Protein AF-A0AAW1K2G0-F1 (afdb_monomer)

Sequence (187 aa):
MRKKVKSYIDMCVECAYHKVKGAKKEGELHNIERVPIPFHTVNIDHLGPFPKSSKGNTHVLVYVDNFTKYTYIEAVKDTKTRNVTKTLETIFGIFGPPQRLISDRGTAFTSAQFNSFMKENSITHIKTATAMPRANGQVARHNKTITTAITSSYKREDGRDWDVKIKPIQYAINSIPNRTTGQTAHW

Foldseek 3Di:
DVVVVVVVLVPDPVSVVPDDDDDDDDDDAPADDQDQDWQQEKEWEKDAQDQQAPVQFGIKIWIATPNLRQIDIATHNDLALVRVLVVVVVVCVPVNHHQEYEYEPDPNCVDPVNVVSCVVSNHHYHYDDPPDCRRCVVVVVLSVVLNVLLVVPQPDPRSRCSNVCRVVSSVVQQQDQDPVVSHRSVD

Structure (mmCIF, N/CA/C/O backbone):
data_AF-A0AAW1K2G0-F1
#
_entry.id   AF-A0AAW1K2G0-F1
#
loop_
_atom_site.group_PDB
_atom_site.id
_atom_site.type_symbol
_atom_site.label_atom_id
_atom_site.label_alt_id
_atom_site.label_comp_id
_atom_site.label_asym_id
_atom_site.label_entity_id
_atom_site.label_seq_id
_atom_site.pdbx_PDB_ins_code
_atom_site.Cartn_x
_atom_site.Cartn_y
_atom_site.Cartn_z
_atom_site.occupancy
_atom_site.B_iso_or_equiv
_atom_site.auth_seq_id
_atom_site.auth_comp_id
_atom_site.auth_asym_id
_atom_site.auth_atom_id
_atom_site.pdbx_PDB_model_num
ATOM 1 N N . MET A 1 1 ? 22.980 -53.994 -14.167 1.00 66.31 1 MET A N 1
ATOM 2 C CA . MET A 1 1 ? 22.147 -54.097 -12.944 1.00 66.31 1 MET A CA 1
ATOM 3 C C . MET A 1 1 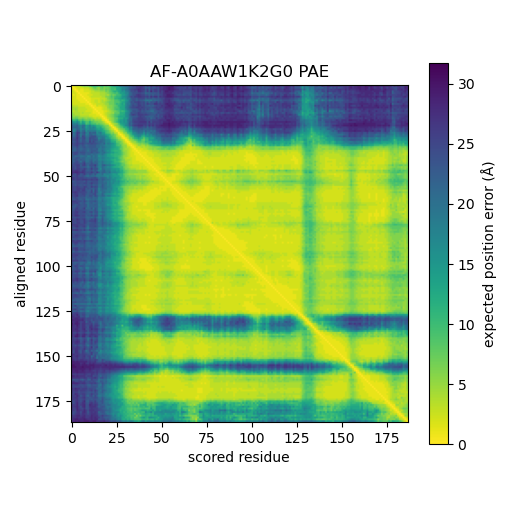? 21.612 -52.742 -12.462 1.00 66.31 1 MET A C 1
ATOM 5 O O . MET A 1 1 ? 20.407 -52.544 -12.523 1.00 66.31 1 MET A O 1
ATOM 9 N N . ARG A 1 2 ? 22.465 -51.766 -12.099 1.00 75.81 2 ARG A N 1
ATOM 10 C CA . ARG A 1 2 ? 22.043 -50.436 -11.584 1.00 75.81 2 ARG A CA 1
ATOM 11 C C . ARG A 1 2 ? 21.019 -49.677 -12.449 1.00 75.81 2 ARG A C 1
ATOM 13 O O . ARG A 1 2 ? 20.094 -49.089 -11.907 1.00 75.81 2 ARG A O 1
ATOM 20 N N . LYS A 1 3 ? 21.140 -49.723 -13.783 1.00 82.38 3 LYS A N 1
ATOM 21 C CA . LYS A 1 3 ? 20.184 -49.073 -14.707 1.00 82.38 3 LYS A CA 1
ATOM 22 C C . LYS A 1 3 ? 18.763 -49.652 -14.614 1.00 82.38 3 LYS A C 1
ATOM 24 O O . LYS A 1 3 ? 17.808 -48.888 -14.613 1.00 82.38 3 LYS A O 1
ATOM 29 N N . LYS A 1 4 ? 18.629 -50.979 -14.490 1.00 83.69 4 LYS A N 1
ATOM 30 C CA . LYS A 1 4 ? 17.324 -51.652 -14.353 1.00 83.69 4 LYS A CA 1
ATOM 31 C C . LYS A 1 4 ? 16.675 -51.332 -13.006 1.00 83.69 4 LYS A C 1
ATOM 33 O O . LYS A 1 4 ? 15.501 -50.997 -12.969 1.00 83.69 4 LYS A O 1
ATOM 38 N N . VAL A 1 5 ? 17.469 -51.342 -11.932 1.00 84.50 5 VAL A N 1
ATOM 39 C CA . VAL A 1 5 ? 17.019 -50.941 -10.588 1.00 84.50 5 VAL A CA 1
ATOM 40 C C . VAL A 1 5 ? 16.535 -49.48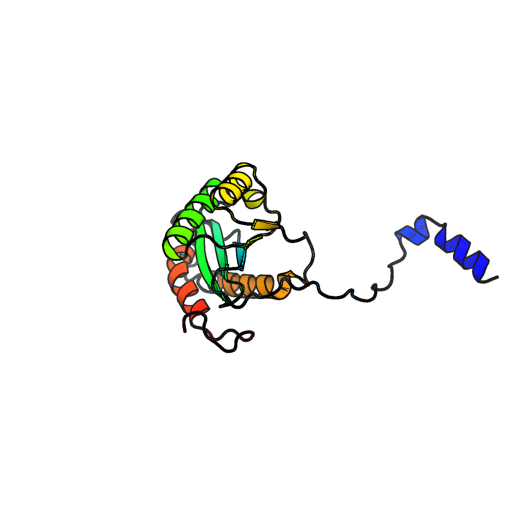9 -10.588 1.00 84.50 5 VAL A C 1
ATOM 42 O O . VAL A 1 5 ? 15.459 -49.205 -10.080 1.00 84.50 5 VAL A O 1
ATOM 45 N N . LYS A 1 6 ? 17.279 -48.575 -11.225 1.00 83.94 6 LYS A N 1
ATOM 46 C CA . LYS A 1 6 ? 16.863 -47.174 -11.361 1.00 83.94 6 LYS A CA 1
ATOM 47 C C . LYS A 1 6 ? 15.547 -47.034 -12.134 1.00 83.94 6 LYS A C 1
ATOM 49 O O . LYS A 1 6 ? 14.653 -46.355 -11.655 1.00 83.94 6 LYS A O 1
ATOM 54 N N . SER A 1 7 ? 15.416 -47.714 -13.275 1.00 85.44 7 SER A N 1
ATOM 55 C CA . SER A 1 7 ? 14.183 -47.695 -14.076 1.00 85.44 7 SER A CA 1
ATOM 56 C C . SER A 1 7 ? 12.975 -48.202 -13.289 1.00 85.44 7 SER A C 1
ATOM 58 O O . SER A 1 7 ? 11.903 -47.623 -13.384 1.00 85.44 7 SER A O 1
ATOM 60 N N . TYR A 1 8 ? 13.153 -49.256 -12.490 1.00 86.12 8 TYR A N 1
ATOM 61 C CA . TYR A 1 8 ? 12.094 -49.801 -11.644 1.00 86.12 8 TYR A CA 1
ATOM 62 C C . TYR A 1 8 ? 11.673 -48.815 -10.543 1.00 86.12 8 TYR A C 1
ATOM 64 O O . TYR A 1 8 ? 10.486 -48.587 -10.336 1.00 86.12 8 TYR A O 1
ATOM 72 N N . ILE A 1 9 ? 12.643 -48.171 -9.883 1.00 82.12 9 ILE A N 1
ATOM 73 C CA . ILE A 1 9 ? 12.381 -47.145 -8.860 1.00 82.12 9 ILE A CA 1
ATOM 74 C C . ILE A 1 9 ? 11.692 -45.914 -9.468 1.00 82.12 9 ILE A C 1
ATOM 76 O O . ILE A 1 9 ? 10.788 -45.364 -8.846 1.00 82.12 9 ILE A O 1
ATOM 80 N N . ASP A 1 10 ? 12.097 -45.484 -10.667 1.00 80.31 10 ASP A N 1
ATOM 81 C CA . ASP A 1 10 ? 11.516 -44.319 -11.348 1.00 80.31 10 ASP A CA 1
ATOM 82 C C . ASP A 1 10 ? 10.074 -44.585 -11.844 1.00 80.31 10 ASP A C 1
ATOM 84 O O . ASP A 1 10 ? 9.296 -43.642 -11.969 1.00 80.31 10 ASP A O 1
ATOM 88 N N . MET A 1 11 ? 9.699 -45.850 -12.086 1.00 84.12 11 MET A N 1
ATOM 89 C CA . MET A 1 11 ? 8.336 -46.264 -12.470 1.00 84.12 11 MET A CA 1
ATOM 90 C C . MET A 1 11 ? 7.428 -46.591 -11.273 1.00 84.12 11 MET A C 1
ATOM 92 O O . MET A 1 11 ? 6.217 -46.723 -11.439 1.00 84.12 11 MET A O 1
ATOM 96 N N . CYS A 1 12 ? 7.981 -46.728 -10.066 1.00 87.00 12 CYS A N 1
ATOM 97 C CA . CYS A 1 12 ? 7.201 -47.029 -8.872 1.00 87.00 12 CYS A CA 1
ATOM 98 C C . CYS A 1 12 ? 6.488 -45.770 -8.355 1.00 87.00 12 CYS A C 1
ATOM 100 O O . CYS A 1 12 ? 7.130 -44.816 -7.911 1.00 87.00 12 CYS A O 1
ATOM 102 N N . VAL A 1 13 ? 5.152 -45.785 -8.373 1.00 83.88 13 VAL A N 1
ATOM 103 C CA . VAL A 1 13 ? 4.305 -44.656 -7.950 1.00 83.88 13 VAL A CA 1
ATOM 104 C C . VAL A 1 13 ? 4.504 -44.325 -6.470 1.00 83.88 13 VAL A C 1
ATOM 106 O O . VAL A 1 13 ? 4.685 -43.157 -6.134 1.00 83.88 13 VAL A O 1
ATOM 109 N N . GLU A 1 14 ? 4.552 -45.332 -5.595 1.00 85.00 14 GLU A N 1
ATOM 110 C CA . GLU A 1 14 ? 4.792 -45.126 -4.159 1.00 85.00 14 GLU A CA 1
ATOM 111 C C . GLU A 1 14 ? 6.172 -44.512 -3.902 1.00 85.00 14 GLU A C 1
ATOM 113 O O . GLU A 1 14 ? 6.301 -43.540 -3.156 1.00 85.00 14 GLU A O 1
ATOM 118 N N . CYS A 1 15 ? 7.215 -45.010 -4.578 1.00 82.62 15 CYS A N 1
ATOM 119 C CA . CYS A 1 15 ? 8.549 -44.424 -4.479 1.00 82.62 15 CYS A CA 1
ATOM 120 C C . CYS A 1 15 ? 8.567 -42.990 -5.012 1.00 82.62 15 CYS A C 1
ATOM 122 O O . CYS A 1 15 ? 9.153 -42.121 -4.377 1.00 82.62 15 CYS A O 1
ATOM 124 N N . ALA A 1 16 ? 7.932 -42.711 -6.150 1.00 78.38 16 ALA A N 1
ATOM 125 C CA . ALA A 1 16 ? 7.870 -41.365 -6.712 1.00 78.38 16 ALA A CA 1
ATOM 126 C C . ALA A 1 16 ? 7.107 -40.380 -5.807 1.00 78.38 16 ALA A C 1
ATOM 128 O O . ALA A 1 16 ? 7.479 -39.206 -5.752 1.00 78.38 16 ALA A O 1
ATOM 129 N N . TYR A 1 17 ? 6.082 -40.858 -5.095 1.00 80.44 17 TYR A N 1
ATOM 130 C CA . TYR A 1 17 ? 5.262 -40.069 -4.177 1.00 80.44 17 TYR A CA 1
ATOM 131 C C . TYR A 1 17 ? 5.984 -39.764 -2.855 1.00 80.44 17 TYR A C 1
ATOM 133 O O . TYR A 1 17 ? 5.987 -38.621 -2.404 1.00 80.44 17 TYR A O 1
ATOM 141 N N . HIS A 1 18 ? 6.651 -40.757 -2.256 1.00 80.50 18 HIS A N 1
ATOM 142 C CA . HIS A 1 18 ? 7.336 -40.608 -0.964 1.00 80.50 18 HIS A CA 1
ATOM 143 C C . HIS A 1 18 ? 8.775 -40.091 -1.068 1.00 80.50 18 HIS A C 1
ATOM 145 O O . HIS A 1 18 ? 9.349 -39.630 -0.078 1.00 80.50 18 HIS A O 1
ATOM 151 N N . LYS A 1 19 ? 9.392 -40.148 -2.253 1.00 78.06 19 LYS A N 1
ATOM 152 C CA . LYS A 1 19 ? 10.754 -39.653 -2.456 1.00 78.06 19 LYS A CA 1
ATOM 153 C C . LYS A 1 19 ? 10.776 -38.135 -2.361 1.00 78.06 19 LYS A C 1
ATOM 155 O O . LYS A 1 19 ? 10.375 -37.422 -3.281 1.00 78.06 19 LYS A O 1
ATOM 160 N N . VAL A 1 20 ? 11.361 -37.641 -1.275 1.00 67.62 20 VAL A N 1
ATOM 161 C CA . VAL A 1 20 ? 11.761 -36.240 -1.157 1.00 67.62 20 VAL A CA 1
ATOM 162 C C . VAL A 1 20 ? 12.781 -35.967 -2.260 1.00 67.62 20 VAL A C 1
ATOM 164 O O . VAL A 1 20 ? 13.920 -36.437 -2.218 1.00 67.62 20 VAL A O 1
ATOM 167 N N . LYS A 1 21 ? 12.364 -35.247 -3.306 1.00 68.06 21 LYS A N 1
ATOM 168 C CA . LYS A 1 21 ? 13.295 -34.759 -4.326 1.00 68.06 21 LYS A CA 1
ATOM 169 C C . LYS A 1 21 ? 14.298 -33.865 -3.599 1.00 68.06 21 LYS A C 1
ATOM 171 O O . LYS A 1 21 ? 13.892 -32.877 -2.991 1.00 68.06 21 LYS A O 1
ATOM 176 N N . GLY A 1 22 ? 15.586 -34.219 -3.644 1.00 58.28 22 GLY A N 1
ATOM 177 C CA . GLY A 1 22 ? 16.650 -33.339 -3.162 1.00 58.28 22 GLY A CA 1
ATOM 178 C C . GLY A 1 22 ? 16.453 -31.943 -3.749 1.00 58.28 22 GLY A C 1
ATOM 179 O O . GLY A 1 22 ? 16.013 -31.829 -4.899 1.00 58.28 22 GLY A O 1
ATOM 180 N N . ALA A 1 23 ? 16.691 -30.907 -2.938 1.00 60.84 23 ALA A N 1
ATOM 181 C CA . ALA A 1 23 ? 16.442 -29.521 -3.316 1.00 60.84 23 ALA A CA 1
ATOM 182 C C . ALA A 1 23 ? 16.977 -29.272 -4.732 1.00 60.84 23 ALA A C 1
ATOM 184 O O . ALA A 1 23 ? 18.165 -29.464 -5.003 1.00 60.84 23 ALA A O 1
ATOM 185 N N . LYS A 1 24 ? 16.082 -28.920 -5.666 1.00 60.41 24 LYS A N 1
ATOM 186 C CA . LYS A 1 24 ? 16.505 -28.513 -7.009 1.00 60.41 24 LYS A CA 1
ATOM 187 C C . LYS A 1 24 ? 17.528 -27.388 -6.841 1.00 60.41 24 LYS A C 1
ATOM 189 O O . LYS A 1 24 ? 17.327 -26.533 -5.976 1.00 60.41 24 LYS A O 1
ATOM 194 N N . LYS A 1 25 ? 18.582 -27.370 -7.672 1.00 59.56 25 LYS A N 1
ATOM 195 C CA . LYS A 1 25 ? 19.434 -26.178 -7.803 1.00 59.56 25 LYS A CA 1
ATOM 196 C C . LYS A 1 25 ? 18.511 -24.974 -7.952 1.00 59.56 25 LYS A C 1
ATOM 198 O O . LYS A 1 25 ? 17.592 -24.999 -8.773 1.00 59.56 25 LYS A O 1
ATOM 203 N N . GLU A 1 26 ? 18.706 -23.992 -7.087 1.00 56.50 26 GLU A N 1
ATOM 204 C CA . GLU A 1 26 ? 17.911 -22.777 -7.097 1.00 56.50 26 GLU A CA 1
ATOM 205 C C . GLU A 1 26 ? 18.059 -22.122 -8.474 1.00 56.50 26 GLU A C 1
ATOM 207 O O . GLU A 1 26 ? 19.178 -21.910 -8.934 1.00 56.50 26 GLU A O 1
ATOM 212 N N . GLY A 1 27 ? 16.939 -21.894 -9.166 1.00 58.31 27 GLY A N 1
ATOM 213 C CA . GLY A 1 27 ? 16.945 -21.144 -10.420 1.00 58.31 27 GLY A CA 1
ATOM 214 C C . GLY A 1 27 ? 17.317 -19.680 -10.182 1.00 58.31 27 GLY A C 1
ATOM 215 O O . GLY A 1 27 ? 17.246 -19.194 -9.049 1.00 58.31 27 GLY A O 1
ATOM 216 N N . GLU A 1 28 ? 17.693 -18.98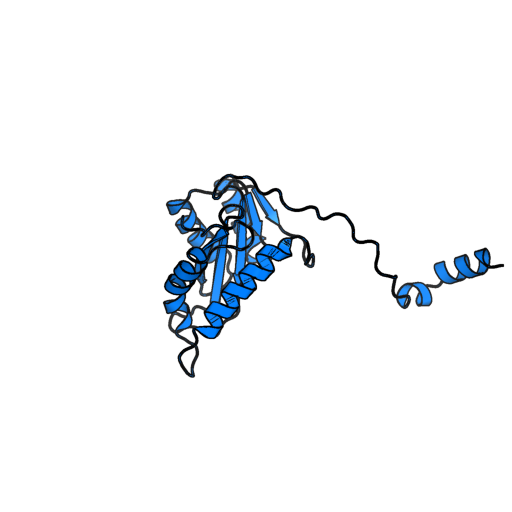0 -11.249 1.00 55.69 28 GLU A N 1
ATOM 217 C CA . GLU A 1 28 ? 18.019 -17.556 -11.189 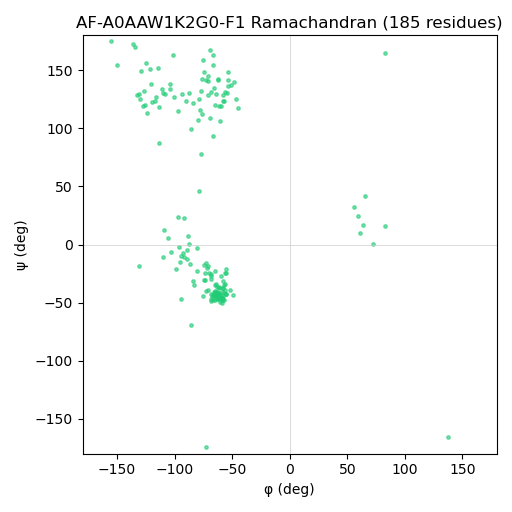1.00 55.69 28 GLU A CA 1
ATOM 218 C C . GLU A 1 28 ? 16.809 -16.723 -10.743 1.00 55.69 28 GLU A C 1
ATOM 220 O O . GLU A 1 28 ? 15.653 -17.008 -11.072 1.00 55.69 28 GLU A O 1
ATOM 225 N N . LEU A 1 29 ? 17.073 -15.685 -9.949 1.00 53.56 29 LEU A N 1
ATOM 226 C CA . LEU A 1 29 ? 16.043 -14.761 -9.492 1.00 53.56 29 LEU A CA 1
ATOM 227 C C . LEU A 1 29 ? 15.662 -13.816 -10.631 1.00 53.56 29 LEU A C 1
ATOM 229 O O . LEU A 1 29 ? 16.433 -12.928 -10.987 1.00 53.56 29 LEU A O 1
ATOM 233 N N . HIS A 1 30 ? 14.440 -13.938 -11.144 1.00 56.25 30 HIS A N 1
ATOM 234 C CA . HIS A 1 30 ? 13.841 -12.901 -11.984 1.00 56.25 30 HIS A CA 1
ATOM 235 C C . HIS A 1 30 ? 13.357 -11.748 -11.100 1.00 56.25 30 HIS A C 1
ATOM 237 O O . HIS A 1 30 ? 12.174 -11.635 -10.774 1.00 56.25 30 HIS A O 1
ATOM 243 N N . ASN A 1 31 ? 14.296 -10.913 -10.657 1.00 58.75 31 ASN A N 1
ATOM 244 C CA . ASN A 1 31 ? 13.966 -9.701 -9.921 1.00 58.75 31 ASN A CA 1
ATOM 245 C C . ASN A 1 31 ? 13.210 -8.740 -10.844 1.00 58.75 31 ASN A C 1
ATOM 247 O O . ASN A 1 31 ? 13.607 -8.518 -11.986 1.00 58.75 31 ASN A O 1
ATOM 251 N N . ILE A 1 32 ? 12.125 -8.149 -10.342 1.00 66.94 32 ILE A N 1
ATOM 252 C CA . ILE A 1 32 ? 11.454 -7.062 -11.053 1.00 66.94 32 ILE A CA 1
ATOM 253 C C . ILE A 1 32 ? 12.433 -5.891 -11.108 1.00 66.94 32 ILE A C 1
ATOM 255 O O . ILE A 1 32 ? 12.866 -5.395 -10.065 1.00 66.94 32 ILE A O 1
ATOM 259 N N . GLU A 1 33 ? 12.784 -5.475 -12.322 1.00 67.50 33 GLU A N 1
ATOM 260 C CA . GLU A 1 33 ? 13.728 -4.388 -12.554 1.00 67.50 33 GLU A CA 1
ATOM 261 C C . GLU A 1 33 ? 13.299 -3.117 -11.808 1.00 67.50 33 GLU A C 1
ATOM 263 O O . GLU A 1 33 ? 12.139 -2.685 -11.858 1.00 67.50 33 GLU A O 1
ATOM 268 N N . ARG A 1 34 ? 14.245 -2.531 -11.069 1.00 74.19 34 ARG A N 1
ATOM 269 C CA . ARG A 1 34 ? 14.035 -1.268 -10.369 1.00 74.19 34 ARG A CA 1
ATOM 270 C C . ARG A 1 34 ? 14.321 -0.134 -11.346 1.00 74.19 34 ARG A C 1
ATOM 272 O O . ARG A 1 34 ? 15.470 0.239 -11.542 1.00 74.19 34 ARG A O 1
ATOM 279 N N . VAL A 1 35 ? 13.260 0.420 -11.917 1.00 85.31 35 VAL A N 1
ATOM 280 C CA . VAL A 1 35 ? 13.340 1.635 -12.731 1.00 85.31 35 VAL A CA 1
ATOM 281 C C . VAL A 1 35 ? 13.639 2.823 -11.805 1.00 85.31 35 VAL A C 1
ATOM 283 O O . VAL A 1 35 ? 12.926 2.973 -10.810 1.00 85.31 35 VAL A O 1
ATOM 286 N N . PRO A 1 36 ? 14.661 3.657 -12.079 1.00 88.69 36 PRO A N 1
ATOM 287 C CA . PRO A 1 36 ? 15.065 4.770 -11.218 1.00 88.69 36 PRO A CA 1
ATOM 288 C C . PRO A 1 36 ? 14.158 6.002 -11.370 1.00 88.69 36 PRO A C 1
ATOM 290 O O . PRO A 1 36 ? 14.623 7.126 -11.521 1.00 88.69 36 PRO A O 1
ATOM 293 N N . ILE A 1 37 ? 12.845 5.777 -11.375 1.00 89.81 37 ILE A N 1
ATOM 294 C CA . ILE A 1 37 ? 11.815 6.803 -11.514 1.00 89.81 37 ILE A CA 1
ATOM 295 C C . ILE A 1 37 ? 10.845 6.617 -10.340 1.00 89.81 37 ILE A C 1
ATOM 297 O O . ILE A 1 37 ? 10.246 5.539 -10.226 1.00 89.81 37 ILE A O 1
ATOM 301 N N . PRO A 1 38 ? 10.689 7.620 -9.456 1.00 91.75 38 PRO A N 1
ATOM 302 C CA . PRO A 1 38 ? 9.729 7.560 -8.359 1.00 91.75 38 PRO A CA 1
ATOM 303 C C . PRO A 1 38 ? 8.322 7.242 -8.862 1.00 91.75 38 PRO A C 1
ATOM 305 O O . PRO A 1 38 ? 7.876 7.791 -9.865 1.00 91.75 38 PRO A O 1
ATOM 308 N N . PHE A 1 39 ? 7.629 6.344 -8.167 1.00 92.81 39 PHE A N 1
ATOM 309 C CA . PHE A 1 39 ? 6.254 5.928 -8.460 1.00 92.81 39 PHE A CA 1
ATOM 310 C C . PHE A 1 39 ? 6.039 5.283 -9.838 1.00 92.81 39 PHE A C 1
ATOM 312 O O . PHE A 1 39 ? 4.904 4.994 -10.202 1.00 92.81 39 PHE A O 1
ATOM 319 N N . HIS A 1 40 ? 7.097 4.954 -10.588 1.00 93.94 40 HIS A N 1
ATOM 320 C CA . HIS A 1 40 ? 6.953 4.202 -11.837 1.00 93.94 40 HIS A CA 1
ATOM 321 C C . HIS A 1 40 ? 6.408 2.791 -11.584 1.00 93.94 40 HIS A C 1
ATOM 323 O O . HIS A 1 40 ? 5.492 2.327 -12.266 1.00 93.94 40 HIS A O 1
ATOM 329 N N . THR A 1 41 ? 6.988 2.094 -10.604 1.00 92.06 41 THR A N 1
ATOM 330 C CA . THR A 1 41 ? 6.589 0.740 -10.217 1.00 92.06 41 THR A CA 1
ATOM 331 C C . THR A 1 41 ? 6.279 0.721 -8.733 1.00 92.06 41 THR A C 1
ATOM 333 O O . THR A 1 41 ? 7.168 0.945 -7.915 1.00 92.06 41 THR A O 1
ATOM 336 N N . VAL A 1 42 ? 5.049 0.374 -8.380 1.00 92.81 42 VAL A N 1
ATOM 337 C CA . VAL A 1 42 ? 4.582 0.364 -6.990 1.00 92.81 42 VAL A CA 1
ATOM 338 C C . VAL A 1 42 ? 4.096 -1.017 -6.586 1.00 92.81 42 VAL A C 1
ATOM 340 O O . VAL A 1 42 ? 3.624 -1.789 -7.418 1.00 92.81 42 VAL A O 1
ATOM 343 N N . ASN A 1 43 ? 4.216 -1.337 -5.304 1.00 91.62 43 ASN A N 1
ATOM 344 C CA . ASN A 1 43 ? 3.689 -2.560 -4.713 1.00 91.62 43 ASN A CA 1
ATOM 345 C C . ASN A 1 43 ? 2.526 -2.207 -3.794 1.00 91.62 43 ASN A C 1
ATOM 347 O O . ASN A 1 43 ? 2.651 -1.293 -2.980 1.00 91.62 43 ASN A O 1
ATOM 351 N N . ILE A 1 44 ? 1.427 -2.946 -3.904 1.00 93.12 44 ILE A N 1
ATOM 352 C CA . ILE A 1 44 ? 0.266 -2.812 -3.032 1.00 93.12 44 ILE A CA 1
ATOM 353 C C . ILE A 1 44 ? -0.011 -4.121 -2.301 1.00 93.12 44 ILE A C 1
ATOM 355 O O . ILE A 1 44 ? 0.068 -5.198 -2.894 1.00 93.12 44 ILE A O 1
ATOM 359 N N . ASP A 1 45 ? -0.337 -4.021 -1.016 1.00 91.50 45 ASP A N 1
ATOM 360 C CA . ASP A 1 45 ? -0.682 -5.178 -0.194 1.00 91.50 45 ASP A CA 1
ATOM 361 C C . ASP A 1 45 ? -1.673 -4.808 0.917 1.00 91.50 45 ASP A C 1
ATOM 363 O O . ASP A 1 45 ? -1.729 -3.657 1.360 1.00 91.50 45 ASP A O 1
ATOM 367 N N . HIS A 1 46 ? -2.443 -5.794 1.377 1.00 92.31 46 HIS A N 1
ATOM 368 C CA . HIS A 1 46 ? -3.259 -5.673 2.581 1.00 92.31 46 HIS A CA 1
ATOM 369 C C . HIS A 1 46 ? -2.553 -6.346 3.754 1.00 92.31 46 HIS A C 1
ATOM 371 O O . HIS A 1 46 ? -2.230 -7.528 3.701 1.00 92.31 46 HIS A O 1
ATOM 377 N N . LEU A 1 47 ? -2.390 -5.616 4.853 1.00 91.12 47 LEU A N 1
ATOM 378 C CA . LEU A 1 47 ? -1.892 -6.163 6.111 1.00 91.12 47 LEU A CA 1
ATOM 379 C C . LEU A 1 47 ? -3.040 -6.332 7.102 1.00 91.12 47 LEU A C 1
ATOM 381 O O . LEU A 1 47 ? -3.903 -5.457 7.221 1.00 91.12 47 LEU A O 1
ATOM 385 N N . GLY A 1 48 ? -3.035 -7.454 7.818 1.00 88.56 48 GLY A N 1
ATOM 386 C CA . GLY A 1 48 ? -4.036 -7.791 8.823 1.00 88.56 48 GLY A CA 1
ATOM 387 C C . GLY A 1 48 ? -4.476 -9.260 8.755 1.00 88.56 48 GLY A C 1
ATOM 388 O O . GLY A 1 48 ? -3.811 -10.071 8.106 1.00 88.56 48 GLY A O 1
ATOM 389 N N . PRO A 1 49 ? -5.592 -9.604 9.419 1.00 90.62 49 PRO A N 1
ATOM 390 C CA . PRO A 1 49 ? -6.447 -8.700 10.192 1.00 90.62 49 PRO A CA 1
ATOM 391 C C . PRO A 1 49 ? -5.789 -8.228 11.499 1.00 90.62 49 PRO A C 1
ATOM 393 O O . PRO A 1 49 ? -5.079 -8.975 12.166 1.00 90.62 49 PRO A O 1
ATOM 396 N N . PHE A 1 50 ? -6.059 -6.983 11.875 1.00 89.81 50 PHE A N 1
ATOM 397 C CA . PHE A 1 50 ? -5.746 -6.389 13.175 1.00 89.81 50 PHE A CA 1
ATOM 398 C C . PHE A 1 50 ? -7.005 -6.351 14.061 1.00 89.81 50 PHE A C 1
ATOM 400 O O . PHE A 1 50 ? -8.123 -6.439 13.534 1.00 89.81 50 PHE A O 1
ATOM 407 N N . PRO A 1 51 ? -6.870 -6.176 15.393 1.00 90.00 51 PRO A N 1
ATOM 408 C CA . PRO A 1 51 ? -8.012 -5.912 16.262 1.00 90.00 51 PRO A CA 1
ATOM 409 C C . PRO A 1 51 ? -8.847 -4.751 15.723 1.00 90.00 51 PRO A C 1
ATOM 411 O O . PRO A 1 51 ? -8.306 -3.745 15.262 1.00 90.00 51 PRO A O 1
ATOM 414 N N . LYS A 1 52 ? -10.174 -4.885 15.758 1.00 91.69 52 LYS A N 1
ATOM 415 C CA . LYS A 1 52 ? -11.063 -3.854 15.221 1.00 91.69 52 LYS A CA 1
ATOM 416 C C . LYS A 1 52 ? -10.857 -2.542 15.981 1.00 91.69 52 LYS A C 1
ATOM 418 O O . LYS A 1 52 ? -11.086 -2.486 17.189 1.00 91.69 52 LYS A O 1
ATOM 423 N N . SER A 1 53 ? -10.451 -1.496 15.265 1.00 90.62 53 SER A N 1
ATOM 424 C CA . SER A 1 53 ? -10.231 -0.178 15.856 1.00 90.62 53 SER A CA 1
ATOM 425 C C . SER A 1 53 ? -11.544 0.483 16.282 1.00 90.62 53 SER A C 1
ATOM 427 O O . SER A 1 53 ? -12.630 0.094 15.838 1.00 90.62 53 SER A O 1
ATOM 429 N N . SER A 1 54 ? -11.459 1.557 17.067 1.00 88.12 54 SER A N 1
ATOM 430 C CA . SER A 1 54 ? -12.622 2.375 17.443 1.00 88.12 54 SER A CA 1
ATOM 431 C C . SER A 1 54 ? -13.352 2.980 16.235 1.00 88.12 54 SER A C 1
ATOM 433 O O . SER A 1 54 ? -14.559 3.199 16.294 1.00 88.12 54 SER A O 1
ATOM 435 N N . LYS A 1 55 ? -12.658 3.204 15.107 1.00 89.19 55 LYS A N 1
ATOM 436 C CA . LYS A 1 55 ? -13.271 3.661 13.840 1.00 89.19 55 LYS A CA 1
ATOM 437 C C . LYS A 1 55 ? -13.776 2.507 12.962 1.00 89.19 55 LYS A C 1
ATOM 439 O O . LYS A 1 55 ? -14.308 2.732 11.872 1.00 89.19 55 LYS A O 1
ATOM 444 N N . GLY A 1 56 ? -13.623 1.269 13.432 1.00 91.31 56 GLY A N 1
ATOM 445 C CA . GLY A 1 56 ? -14.034 0.049 12.749 1.00 91.31 56 GLY A CA 1
ATOM 446 C C . GLY A 1 56 ? -13.044 -0.462 11.704 1.00 91.31 56 GLY A C 1
ATOM 447 O O . GLY A 1 56 ? -13.440 -1.287 10.882 1.00 91.31 56 GLY A O 1
ATOM 448 N N . ASN A 1 57 ? -11.795 0.012 11.713 1.00 93.50 57 ASN A N 1
ATOM 449 C CA . ASN A 1 57 ? -10.754 -0.467 10.807 1.00 93.50 57 ASN A CA 1
ATOM 450 C C . ASN A 1 57 ? -10.231 -1.827 11.265 1.00 93.50 57 ASN A C 1
ATOM 452 O O . ASN A 1 57 ? -10.111 -2.080 12.463 1.00 93.50 57 ASN A O 1
ATOM 456 N N . THR A 1 58 ? -9.934 -2.705 10.313 1.00 93.44 58 THR A N 1
ATOM 457 C CA . THR A 1 58 ? -9.455 -4.072 10.590 1.00 93.44 58 THR A CA 1
ATOM 458 C C . THR A 1 58 ? -8.214 -4.428 9.785 1.00 93.44 58 THR A C 1
ATOM 460 O O . THR A 1 58 ? -7.508 -5.362 10.142 1.00 93.44 58 THR A O 1
ATOM 463 N N . HIS A 1 59 ? -7.930 -3.696 8.711 1.00 94.06 59 HIS A N 1
ATOM 464 C CA . HIS A 1 59 ? -6.791 -3.939 7.839 1.00 94.06 59 HIS A CA 1
ATOM 465 C C . HIS A 1 59 ? -6.088 -2.624 7.529 1.00 94.06 59 HIS A C 1
ATOM 467 O O . HIS A 1 59 ? -6.598 -1.534 7.800 1.00 94.06 59 HIS A O 1
ATOM 473 N N . VAL A 1 60 ? -4.917 -2.737 6.925 1.00 94.31 60 VAL A N 1
ATOM 474 C CA . VAL A 1 60 ? -4.164 -1.608 6.397 1.00 94.31 60 VAL A CA 1
ATOM 475 C C . VAL A 1 60 ? -3.834 -1.880 4.943 1.00 94.31 60 VAL A C 1
ATOM 477 O O . VAL A 1 60 ? -3.349 -2.960 4.619 1.00 94.31 60 VAL A O 1
ATOM 480 N N . LEU A 1 61 ? -4.084 -0.902 4.078 1.00 94.88 61 LEU A N 1
ATOM 481 C CA . LEU A 1 61 ? -3.596 -0.907 2.709 1.00 94.88 61 LEU A CA 1
ATOM 482 C C . LEU A 1 61 ? -2.231 -0.221 2.684 1.00 94.88 61 LEU A C 1
ATOM 484 O O . LEU A 1 61 ? -2.094 0.926 3.118 1.00 94.88 61 LEU A O 1
ATOM 488 N N . VAL A 1 62 ? -1.226 -0.933 2.189 1.00 93.81 62 VAL A N 1
ATOM 489 C CA . VAL A 1 62 ? 0.136 -0.424 2.045 1.00 93.81 62 VAL A CA 1
ATOM 490 C C . VAL A 1 62 ? 0.433 -0.240 0.568 1.00 93.81 62 VAL A C 1
ATOM 492 O O . VAL A 1 62 ? 0.224 -1.157 -0.218 1.00 93.81 62 VAL A O 1
ATOM 495 N N . TYR A 1 63 ? 0.945 0.932 0.209 1.00 94.06 63 TYR A N 1
ATOM 496 C CA . TYR A 1 63 ? 1.367 1.291 -1.139 1.00 94.06 63 TYR A CA 1
ATOM 497 C C . TYR A 1 63 ? 2.827 1.745 -1.094 1.00 94.06 63 TYR A C 1
ATOM 499 O O . TYR A 1 63 ? 3.149 2.752 -0.467 1.00 94.06 63 TYR A O 1
ATOM 507 N N . VAL A 1 64 ? 3.722 0.976 -1.709 1.00 92.06 64 VAL A N 1
ATOM 508 C CA . VAL A 1 64 ? 5.176 1.166 -1.611 1.00 92.06 64 VAL A CA 1
ATOM 509 C C . VAL A 1 64 ? 5.765 1.421 -2.984 1.00 92.06 64 VAL A C 1
ATOM 511 O O . VAL A 1 64 ? 5.679 0.564 -3.866 1.00 92.06 64 VAL A O 1
ATOM 514 N N . ASP A 1 65 ? 6.443 2.549 -3.152 1.00 91.50 65 ASP A N 1
ATOM 515 C CA . ASP A 1 65 ? 7.252 2.787 -4.338 1.00 91.50 65 ASP A CA 1
ATOM 516 C C . ASP A 1 65 ? 8.471 1.855 -4.369 1.00 91.50 65 ASP A C 1
ATOM 518 O O . ASP A 1 65 ? 9.213 1.716 -3.394 1.00 91.50 65 ASP A O 1
ATOM 522 N N . ASN A 1 66 ? 8.706 1.188 -5.498 1.00 87.94 66 ASN A N 1
ATOM 523 C CA . ASN A 1 66 ? 9.790 0.220 -5.598 1.00 87.94 66 ASN A CA 1
ATOM 524 C C . ASN A 1 66 ? 11.175 0.885 -5.668 1.00 87.94 66 ASN A C 1
ATOM 526 O O . ASN A 1 66 ? 12.163 0.235 -5.300 1.00 87.94 66 ASN A O 1
ATOM 530 N N . PHE A 1 67 ? 11.256 2.140 -6.121 1.00 87.19 67 PHE A N 1
ATOM 531 C CA . PHE A 1 67 ? 12.512 2.874 -6.255 1.00 87.19 67 PHE A CA 1
ATOM 532 C C . PHE A 1 67 ? 12.922 3.566 -4.950 1.00 87.19 67 PHE A C 1
ATOM 534 O O . PHE A 1 67 ? 13.862 3.112 -4.295 1.00 87.19 67 PHE A O 1
ATOM 541 N N . THR A 1 68 ? 12.181 4.598 -4.546 1.00 88.75 68 THR A N 1
ATOM 542 C CA . THR A 1 68 ? 12.446 5.437 -3.361 1.00 88.75 68 THR A CA 1
ATOM 543 C C . THR A 1 68 ? 12.174 4.714 -2.046 1.00 88.75 68 THR A C 1
ATOM 545 O O . THR A 1 68 ? 12.673 5.113 -0.998 1.00 88.75 68 THR A O 1
ATOM 548 N N . LYS A 1 69 ? 11.377 3.637 -2.091 1.00 87.81 69 LYS A N 1
ATOM 549 C CA . LYS A 1 69 ? 10.821 2.954 -0.912 1.00 87.81 69 LYS A CA 1
ATOM 550 C C . LYS A 1 69 ? 9.863 3.820 -0.096 1.00 87.81 69 LYS A C 1
ATOM 552 O O . LYS A 1 69 ? 9.519 3.445 1.028 1.00 87.81 69 LYS A O 1
ATOM 557 N N . TYR A 1 70 ? 9.371 4.916 -0.678 1.00 92.38 70 TYR A N 1
ATOM 558 C CA . TYR A 1 70 ? 8.301 5.698 -0.083 1.00 92.38 70 TYR A CA 1
ATOM 559 C C . TYR A 1 70 ? 7.076 4.820 0.144 1.00 92.38 70 TYR A C 1
ATOM 561 O O . TYR A 1 70 ? 6.615 4.112 -0.751 1.00 92.38 70 TYR A O 1
ATOM 569 N N . THR A 1 71 ? 6.571 4.855 1.370 1.00 92.94 71 THR A N 1
ATOM 570 C CA . THR A 1 71 ? 5.475 4.016 1.834 1.00 92.94 71 THR A CA 1
ATOM 571 C C . THR A 1 71 ? 4.299 4.896 2.207 1.00 92.94 71 THR A C 1
ATOM 573 O O . THR A 1 71 ? 4.405 5.765 3.070 1.00 92.94 71 THR A O 1
ATOM 576 N N . TYR A 1 72 ? 3.159 4.643 1.582 1.00 95.12 72 TYR A N 1
ATOM 577 C CA . TYR A 1 72 ? 1.875 5.194 1.973 1.00 95.12 72 TYR A CA 1
ATOM 578 C C . TYR A 1 72 ? 1.065 4.117 2.692 1.00 95.12 72 TYR A C 1
ATOM 580 O O . TYR A 1 72 ? 1.004 2.969 2.246 1.00 95.12 72 TYR A O 1
ATOM 588 N N . ILE A 1 73 ? 0.470 4.481 3.826 1.00 94.81 73 ILE A N 1
ATOM 589 C CA . ILE A 1 73 ? -0.229 3.563 4.720 1.00 94.81 73 ILE A CA 1
ATOM 590 C C . ILE A 1 73 ? -1.606 4.150 5.037 1.00 94.81 73 ILE A C 1
ATOM 592 O O . ILE A 1 73 ? -1.718 5.279 5.530 1.00 94.81 73 ILE A O 1
ATOM 596 N N . GLU A 1 74 ? -2.654 3.369 4.779 1.00 94.94 74 GLU A N 1
ATOM 597 C CA . GLU A 1 74 ? -4.038 3.759 5.051 1.00 94.94 74 GLU A CA 1
ATOM 598 C C . GLU A 1 74 ? -4.783 2.662 5.811 1.00 94.94 74 GLU A C 1
ATOM 600 O O . GLU A 1 74 ? -4.770 1.498 5.412 1.00 94.94 74 GLU A O 1
ATOM 605 N N . ALA A 1 75 ? -5.449 3.024 6.909 1.00 94.88 75 ALA A N 1
ATOM 606 C CA . ALA A 1 75 ? -6.303 2.093 7.640 1.00 94.88 75 ALA A CA 1
ATOM 607 C C . ALA A 1 75 ? -7.632 1.907 6.901 1.00 94.88 75 ALA A C 1
ATOM 609 O O . ALA A 1 75 ? -8.288 2.879 6.533 1.00 94.88 75 ALA A O 1
ATOM 610 N N . VAL A 1 76 ? -8.054 0.656 6.726 1.00 94.44 76 VAL A N 1
ATOM 611 C CA . VAL A 1 76 ? -9.278 0.308 5.999 1.00 94.44 76 VAL A CA 1
ATOM 612 C C . VAL A 1 76 ? -10.163 -0.644 6.808 1.00 94.44 76 VAL A C 1
ATOM 614 O O . VAL A 1 76 ? -9.706 -1.463 7.614 1.00 94.44 76 VAL A O 1
ATOM 617 N N . LYS A 1 77 ? -11.478 -0.525 6.600 1.00 92.56 77 LYS A N 1
ATOM 618 C CA . LYS A 1 77 ? -12.499 -1.327 7.298 1.00 92.56 77 LYS A CA 1
ATOM 619 C C . LYS A 1 77 ? -12.562 -2.768 6.814 1.00 92.56 77 LYS A C 1
ATOM 621 O O . LYS A 1 77 ? -12.905 -3.652 7.595 1.00 92.56 77 LYS A O 1
ATOM 626 N N . ASP A 1 78 ? -12.248 -2.987 5.546 1.00 91.75 78 ASP A N 1
ATOM 627 C CA . ASP A 1 78 ? -12.232 -4.286 4.889 1.00 91.75 78 ASP A CA 1
ATOM 628 C C . ASP A 1 78 ? -11.267 -4.257 3.692 1.00 91.75 78 ASP A C 1
ATOM 630 O O . ASP A 1 78 ? -10.714 -3.212 3.348 1.00 91.75 78 ASP A O 1
ATOM 634 N N . THR A 1 79 ? -11.079 -5.412 3.061 1.00 93.62 79 THR A N 1
ATOM 635 C CA . THR A 1 79 ? -10.242 -5.597 1.869 1.00 93.62 79 THR A CA 1
ATOM 636 C C . THR A 1 79 ? -11.066 -5.571 0.576 1.00 93.62 79 THR A C 1
ATOM 638 O O . THR A 1 79 ? -10.680 -6.158 -0.432 1.00 93.62 79 THR A O 1
ATOM 641 N N . LYS A 1 80 ? -12.251 -4.943 0.562 1.00 94.50 80 LYS A N 1
ATOM 642 C CA . LYS A 1 80 ? -13.098 -4.922 -0.641 1.00 94.50 80 LYS A CA 1
ATOM 643 C C . LYS A 1 80 ? -12.503 -4.007 -1.702 1.00 94.50 80 LYS A C 1
ATOM 645 O O . LYS A 1 80 ? -12.072 -2.894 -1.405 1.00 94.50 80 LYS A O 1
ATOM 650 N N . THR A 1 81 ? -12.612 -4.422 -2.966 1.00 95.25 81 THR A N 1
ATOM 651 C CA . THR A 1 81 ? -12.109 -3.660 -4.118 1.00 95.25 81 THR A CA 1
ATOM 652 C C . THR A 1 81 ? -12.550 -2.198 -4.113 1.00 95.25 81 THR A C 1
ATOM 654 O O . THR A 1 81 ? -11.718 -1.331 -4.337 1.00 95.25 81 THR A O 1
ATOM 657 N N . ARG A 1 82 ? -13.819 -1.901 -3.800 1.00 95.06 82 ARG A N 1
ATOM 658 C CA . ARG A 1 82 ? -14.335 -0.521 -3.765 1.00 95.06 82 ARG A CA 1
ATOM 659 C C . ARG A 1 82 ? -13.546 0.398 -2.825 1.00 95.06 82 ARG A C 1
ATOM 661 O O . ARG A 1 82 ? -13.353 1.569 -3.135 1.00 95.06 82 ARG A O 1
ATOM 668 N N . ASN A 1 83 ? -13.130 -0.111 -1.667 1.00 93.12 83 ASN A N 1
ATOM 669 C CA . ASN A 1 83 ? -12.351 0.679 -0.717 1.00 93.12 83 ASN A CA 1
ATOM 670 C C . ASN A 1 83 ? -10.923 0.873 -1.230 1.00 93.12 83 ASN A C 1
ATOM 672 O O . ASN A 1 83 ? -10.407 1.983 -1.164 1.00 93.12 83 ASN A O 1
ATOM 676 N N . VAL A 1 84 ? -10.335 -0.167 -1.829 1.00 94.94 84 VAL A N 1
ATOM 677 C CA . VAL A 1 84 ? -9.011 -0.091 -2.464 1.00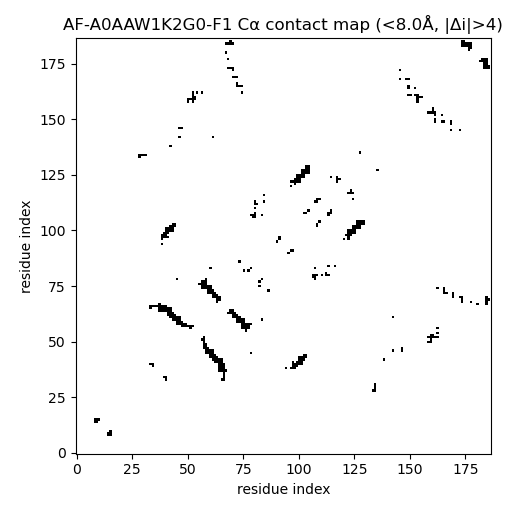 94.94 84 VAL A CA 1
ATOM 678 C C . VAL A 1 84 ? -8.984 0.951 -3.579 1.00 94.94 84 VAL A C 1
ATOM 680 O O . VAL A 1 84 ? -8.101 1.801 -3.577 1.00 94.94 84 VAL A O 1
ATOM 683 N N . THR A 1 85 ? -9.939 0.922 -4.515 1.00 95.94 85 THR A N 1
ATOM 684 C CA . THR A 1 85 ? -9.967 1.870 -5.642 1.00 95.94 85 THR A CA 1
ATOM 685 C C . THR A 1 85 ? -10.139 3.304 -5.154 1.00 95.94 85 THR A C 1
ATOM 687 O O . THR A 1 85 ? -9.404 4.175 -5.596 1.00 95.94 85 THR A O 1
ATOM 690 N N . LYS A 1 86 ? -11.005 3.542 -4.159 1.00 95.25 86 LYS A N 1
ATOM 691 C CA . LYS A 1 86 ? -11.175 4.870 -3.547 1.00 95.25 86 LYS A CA 1
ATOM 692 C C . LYS A 1 86 ? -9.891 5.385 -2.883 1.00 95.25 86 LYS A C 1
ATOM 694 O O . LYS A 1 86 ? -9.547 6.563 -2.993 1.00 95.25 86 LYS A O 1
ATOM 699 N N . THR A 1 87 ? -9.174 4.516 -2.171 1.00 94.5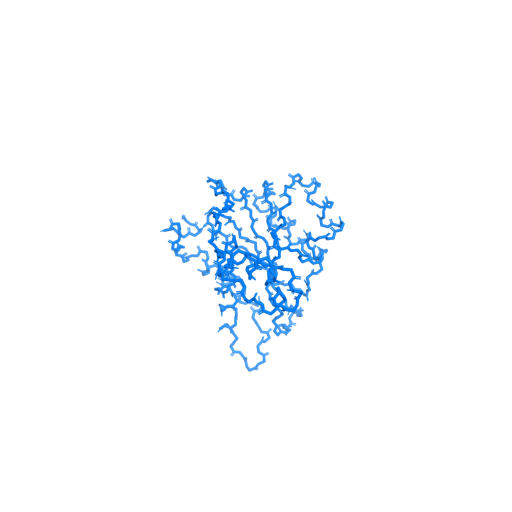0 87 THR A N 1
ATOM 700 C CA . THR A 1 87 ? -7.878 4.884 -1.587 1.00 94.50 87 THR A CA 1
ATOM 701 C C . THR A 1 87 ? -6.849 5.169 -2.681 1.00 94.50 87 THR A C 1
ATOM 703 O O . THR A 1 87 ? -6.116 6.149 -2.578 1.00 94.50 87 THR A O 1
ATOM 706 N N . LEU A 1 88 ? -6.824 4.373 -3.753 1.00 96.12 88 LEU A N 1
ATOM 707 C CA . LEU A 1 88 ? -5.936 4.597 -4.894 1.00 96.12 88 LEU A CA 1
ATOM 708 C C . LEU A 1 88 ? -6.230 5.906 -5.626 1.00 96.12 88 LEU A C 1
ATOM 710 O O . LEU A 1 88 ? -5.287 6.619 -5.928 1.00 96.12 88 LEU A O 1
ATOM 714 N N . GLU A 1 89 ? -7.493 6.280 -5.836 1.00 96.25 89 GLU A N 1
ATOM 715 C CA . GLU A 1 89 ? -7.866 7.592 -6.394 1.00 96.25 89 GLU A CA 1
ATOM 716 C C . GLU A 1 89 ? -7.276 8.741 -5.569 1.00 96.25 89 GLU A C 1
ATOM 718 O O . GLU A 1 89 ? -6.723 9.692 -6.118 1.00 96.25 89 GLU A O 1
ATOM 723 N N . THR A 1 90 ? -7.327 8.624 -4.239 1.00 95.00 90 THR A N 1
ATOM 724 C CA . THR A 1 90 ? -6.743 9.626 -3.336 1.00 95.00 90 THR A CA 1
ATOM 725 C C . THR A 1 90 ? -5.222 9.696 -3.496 1.00 95.00 90 THR A C 1
ATOM 727 O O . THR A 1 90 ? -4.655 10.783 -3.557 1.00 95.00 90 THR A O 1
ATOM 730 N N . ILE A 1 91 ? -4.552 8.544 -3.591 1.00 95.12 91 ILE A N 1
ATOM 731 C CA . ILE A 1 91 ? -3.097 8.461 -3.788 1.00 95.12 91 ILE A CA 1
ATOM 732 C C . ILE A 1 91 ? -2.703 9.018 -5.164 1.00 95.12 91 ILE A C 1
ATOM 734 O O . ILE A 1 91 ? -1.750 9.789 -5.262 1.00 95.12 91 ILE A O 1
ATOM 738 N N . PHE A 1 92 ? -3.447 8.677 -6.216 1.00 95.50 92 PHE A N 1
ATOM 739 C CA . PHE A 1 92 ? -3.190 9.138 -7.581 1.00 95.50 92 PHE A CA 1
ATOM 740 C C . PHE A 1 92 ? -3.443 10.638 -7.730 1.00 95.50 92 PHE A C 1
ATOM 742 O O . PHE A 1 92 ? -2.741 11.288 -8.494 1.00 95.50 92 PHE A O 1
ATOM 749 N N . GLY A 1 93 ? -4.360 11.219 -6.952 1.00 95.25 93 GLY A N 1
ATOM 750 C CA . GLY A 1 93 ? -4.517 12.673 -6.875 1.00 95.25 93 GLY A CA 1
ATOM 751 C C . GLY A 1 93 ? -3.301 13.402 -6.285 1.00 95.25 93 GLY A C 1
ATOM 752 O O . GLY A 1 93 ? -3.124 14.586 -6.552 1.00 95.25 93 GLY A O 1
ATOM 753 N N . ILE A 1 94 ? -2.459 12.714 -5.503 1.00 92.75 94 ILE A N 1
ATOM 754 C CA . ILE A 1 94 ? -1.262 13.295 -4.874 1.00 92.75 94 ILE A CA 1
ATOM 755 C C . ILE A 1 94 ? -0.010 13.056 -5.727 1.00 92.75 94 ILE A C 1
ATOM 757 O O . ILE A 1 94 ? 0.776 13.977 -5.928 1.00 92.75 94 ILE A O 1
ATOM 761 N N . PHE A 1 95 ? 0.192 11.825 -6.209 1.00 92.69 95 PHE A N 1
ATOM 762 C CA . PHE A 1 95 ? 1.435 11.410 -6.881 1.00 92.69 95 PHE A CA 1
ATOM 763 C C . PHE A 1 95 ? 1.284 11.154 -8.385 1.00 92.69 95 PHE A C 1
ATOM 765 O O . PHE A 1 95 ? 2.284 10.975 -9.076 1.00 92.69 95 PHE A O 1
ATOM 772 N N . GLY A 1 96 ? 0.053 11.111 -8.892 1.00 94.62 96 GLY A N 1
ATOM 773 C CA . GLY A 1 96 ? -0.267 10.558 -10.206 1.00 94.62 96 GLY A CA 1
ATOM 774 C C . GLY A 1 96 ? -0.411 9.027 -10.197 1.00 94.62 96 GLY A C 1
ATOM 775 O O . GLY A 1 96 ? -0.029 8.357 -9.228 1.00 94.62 96 GLY A O 1
ATOM 776 N N . PRO A 1 97 ? -0.997 8.446 -11.260 1.00 95.94 97 PRO A N 1
ATOM 777 C CA . PRO A 1 97 ? -1.050 7.002 -11.436 1.00 95.94 97 PRO A CA 1
ATOM 778 C C . PRO A 1 97 ? 0.343 6.437 -11.783 1.00 95.94 97 PRO A C 1
ATOM 780 O O . PRO A 1 97 ? 1.082 7.045 -12.559 1.00 95.94 97 PRO A O 1
ATOM 783 N N . PRO A 1 98 ? 0.717 5.264 -11.246 1.00 96.38 98 PRO A N 1
ATOM 784 C CA . PRO A 1 98 ? 1.965 4.591 -11.587 1.00 96.38 98 PRO A CA 1
ATOM 785 C C . PRO A 1 98 ? 1.890 3.936 -12.971 1.00 96.38 98 PRO A C 1
ATOM 787 O O . PRO A 1 98 ? 0.820 3.539 -13.426 1.00 96.38 98 PRO A O 1
ATOM 790 N N . GLN A 1 99 ? 3.039 3.674 -13.597 1.00 96.19 99 GLN A N 1
ATOM 791 C CA . GLN A 1 99 ? 3.078 2.896 -14.844 1.00 96.19 99 GLN A CA 1
ATOM 792 C C . GLN A 1 99 ? 2.763 1.411 -14.595 1.00 96.19 99 GLN A C 1
ATOM 794 O O . GLN A 1 99 ? 2.099 0.739 -15.392 1.00 96.19 99 GLN A O 1
ATOM 799 N N . ARG A 1 100 ? 3.277 0.871 -13.482 1.00 94.06 100 ARG A N 1
ATOM 800 C CA . ARG A 1 100 ? 3.154 -0.539 -13.099 1.00 94.06 100 ARG A CA 1
ATOM 801 C C . ARG A 1 100 ? 2.728 -0.653 -11.644 1.00 94.06 100 ARG A C 1
ATOM 803 O O . ARG A 1 100 ? 3.396 -0.129 -10.756 1.00 94.06 100 ARG A O 1
ATOM 810 N N . LEU A 1 101 ? 1.678 -1.425 -11.394 1.00 94.44 101 LEU A N 1
ATOM 811 C CA . LEU A 1 101 ? 1.232 -1.758 -10.045 1.00 94.44 101 LEU A CA 1
ATOM 812 C C . LEU A 1 101 ? 1.360 -3.259 -9.826 1.00 94.44 101 LEU A C 1
ATOM 814 O O . LEU A 1 101 ? 0.858 -4.060 -10.612 1.00 94.44 101 LEU A O 1
ATOM 818 N N . ILE A 1 102 ? 2.045 -3.638 -8.756 1.00 91.38 102 ILE A N 1
ATOM 819 C CA . ILE A 1 102 ? 2.301 -5.020 -8.379 1.00 91.38 102 ILE A CA 1
ATOM 820 C C . ILE A 1 102 ? 1.457 -5.351 -7.155 1.00 91.38 102 ILE A C 1
ATOM 822 O O . ILE A 1 102 ? 1.504 -4.628 -6.166 1.00 91.38 102 ILE A O 1
ATOM 826 N N . SER A 1 103 ? 0.716 -6.453 -7.195 1.00 91.12 103 SER A N 1
ATOM 827 C CA . SER A 1 103 ? -0.024 -6.957 -6.034 1.00 91.12 103 SER A CA 1
ATOM 828 C C . SER A 1 103 ? 0.132 -8.465 -5.887 1.00 91.12 103 SER A C 1
ATOM 830 O O . SER A 1 103 ? 0.663 -9.155 -6.770 1.00 91.12 103 SER A O 1
ATOM 832 N N . ASP A 1 104 ? -0.372 -9.006 -4.784 1.00 87.31 104 ASP A N 1
ATOM 833 C CA . ASP A 1 104 ? -0.669 -10.429 -4.685 1.00 87.31 104 ASP A CA 1
ATOM 834 C C . ASP A 1 104 ? -1.924 -10.797 -5.511 1.00 87.31 104 ASP A C 1
ATOM 836 O O . ASP A 1 104 ? -2.473 -9.992 -6.275 1.00 87.31 104 ASP A O 1
ATOM 840 N N . ARG A 1 105 ? -2.361 -12.053 -5.394 1.00 86.94 105 ARG A N 1
ATOM 841 C CA . ARG A 1 105 ? -3.582 -12.564 -6.037 1.00 86.94 105 ARG A CA 1
ATOM 842 C C . ARG A 1 105 ? -4.823 -12.442 -5.142 1.00 86.94 105 ARG A C 1
ATOM 844 O O . ARG A 1 105 ? -5.787 -13.172 -5.358 1.00 86.94 105 ARG A O 1
ATOM 851 N N . GLY A 1 106 ? -4.819 -11.539 -4.161 1.00 85.81 106 GLY A N 1
ATOM 852 C CA . GLY A 1 106 ? -5.966 -11.281 -3.299 1.00 85.81 106 GLY A CA 1
ATOM 853 C C . GLY A 1 106 ? -7.230 -10.960 -4.100 1.00 85.81 106 GLY A C 1
ATOM 854 O O . GLY A 1 106 ? -7.182 -10.389 -5.196 1.00 85.81 106 GLY A O 1
ATOM 855 N N . THR A 1 107 ? -8.391 -11.327 -3.557 1.00 89.69 107 THR A N 1
ATOM 856 C CA . THR A 1 107 ? -9.701 -11.133 -4.210 1.00 89.69 107 THR A CA 1
ATOM 857 C C . THR A 1 107 ? -9.957 -9.666 -4.562 1.00 89.69 107 THR A C 1
ATOM 859 O O . THR A 1 107 ? -10.507 -9.364 -5.620 1.00 89.69 107 THR A O 1
ATOM 862 N N . ALA A 1 108 ? -9.471 -8.748 -3.722 1.00 92.38 108 ALA A N 1
ATOM 863 C CA . ALA A 1 108 ? -9.542 -7.307 -3.929 1.00 92.38 108 ALA A CA 1
ATOM 864 C C . ALA A 1 108 ? -8.898 -6.855 -5.248 1.00 92.38 108 ALA A C 1
ATOM 866 O O . ALA A 1 108 ? -9.467 -6.023 -5.954 1.00 92.38 108 ALA A O 1
ATOM 867 N N . PHE A 1 109 ? -7.727 -7.415 -5.568 1.00 92.44 109 PHE A N 1
ATOM 868 C CA . PHE A 1 109 ? -6.889 -7.015 -6.700 1.00 92.44 109 PHE A CA 1
ATOM 869 C C . PHE A 1 109 ? -7.143 -7.856 -7.955 1.00 92.44 109 PHE A C 1
ATOM 871 O O . PHE A 1 109 ? -6.643 -7.547 -9.030 1.00 92.44 109 PHE A O 1
ATOM 878 N N . THR A 1 110 ? -7.901 -8.946 -7.842 1.00 93.12 110 THR A N 1
ATOM 879 C CA . THR A 1 110 ? -8.228 -9.831 -8.971 1.00 93.12 110 THR A CA 1
ATOM 880 C C . THR A 1 110 ? -9.643 -9.628 -9.507 1.00 93.12 110 THR A C 1
ATOM 882 O O . THR A 1 110 ? -9.979 -10.190 -10.550 1.00 93.12 110 THR A O 1
ATOM 885 N N . SER A 1 111 ? -10.460 -8.801 -8.850 1.00 95.50 111 SER A N 1
ATOM 886 C CA . SER A 1 111 ? -11.844 -8.547 -9.247 1.00 95.50 111 SER A CA 1
ATOM 887 C C . SER A 1 111 ? -11.964 -7.809 -10.587 1.00 95.50 111 SER A C 1
ATOM 889 O O . SER A 1 111 ? -11.082 -7.055 -11.005 1.00 95.50 111 SER A O 1
ATOM 891 N N . ALA A 1 112 ? -13.097 -7.994 -11.272 1.00 96.38 112 ALA A N 1
ATOM 892 C CA . ALA A 1 112 ? -13.389 -7.306 -12.533 1.00 96.38 112 ALA A CA 1
ATOM 893 C C . ALA A 1 112 ? -13.389 -5.774 -12.378 1.00 96.38 112 ALA A C 1
ATOM 895 O O . ALA A 1 112 ? -12.878 -5.065 -13.246 1.00 96.38 112 ALA A O 1
ATOM 896 N N . GLN A 1 113 ? -13.892 -5.278 -11.244 1.00 96.50 113 GLN A N 1
ATOM 897 C CA . GLN A 1 113 ? -13.878 -3.855 -10.909 1.00 96.50 113 GLN A CA 1
ATOM 898 C C . GLN A 1 113 ? -12.443 -3.318 -10.823 1.00 96.50 113 GLN A C 1
ATOM 900 O O . GLN A 1 113 ? -12.148 -2.286 -11.417 1.00 96.50 113 GLN A O 1
ATOM 905 N N . PHE A 1 114 ? -11.535 -4.031 -10.146 1.00 96.75 114 PHE A N 1
ATOM 906 C CA . PHE A 1 114 ? -10.142 -3.595 -10.026 1.00 96.75 114 PHE A CA 1
ATOM 907 C C . PHE A 1 114 ? -9.432 -3.603 -11.381 1.00 96.75 114 PHE A C 1
ATOM 909 O O . PHE A 1 114 ? -8.752 -2.644 -11.732 1.00 96.75 114 PHE A O 1
ATOM 916 N N . ASN A 1 115 ? -9.638 -4.656 -12.178 1.00 96.00 115 ASN A N 1
ATOM 917 C CA . ASN A 1 115 ? -9.061 -4.739 -13.520 1.00 96.00 115 ASN A CA 1
ATOM 918 C C . ASN A 1 115 ? -9.555 -3.605 -14.437 1.00 96.00 115 ASN A C 1
ATOM 920 O O . ASN A 1 115 ? -8.781 -3.112 -15.252 1.00 96.00 115 ASN A O 1
ATOM 924 N N . SER A 1 116 ? -10.822 -3.195 -14.316 1.00 97.31 116 SER A N 1
ATOM 925 C CA . SER A 1 116 ? -11.380 -2.076 -15.094 1.00 97.31 116 SER A CA 1
ATOM 926 C C . SER A 1 116 ? -10.752 -0.750 -14.665 1.00 97.31 116 SER A C 1
ATOM 928 O O . SER A 1 116 ? -10.217 -0.035 -15.504 1.00 97.31 116 SER A O 1
ATOM 930 N N . PHE A 1 117 ? -10.669 -0.508 -13.354 1.00 97.19 117 PHE A N 1
ATOM 931 C CA . PHE A 1 117 ? -10.012 0.670 -12.785 1.00 97.19 117 PHE A CA 1
ATOM 932 C C . PHE A 1 117 ? -8.536 0.798 -13.210 1.00 97.19 117 PHE A C 1
ATOM 934 O O . PHE A 1 117 ? -8.075 1.884 -13.557 1.00 97.19 117 PHE A O 1
ATOM 941 N N . MET A 1 118 ? -7.785 -0.311 -13.243 1.00 97.25 118 MET A N 1
ATOM 942 C CA . MET A 1 118 ? -6.400 -0.313 -13.741 1.00 97.25 118 MET A CA 1
ATOM 943 C C . MET A 1 118 ? -6.324 0.082 -15.224 1.00 97.25 118 MET A C 1
ATOM 945 O O . MET A 1 118 ? -5.452 0.861 -15.599 1.00 97.25 118 MET A O 1
ATOM 949 N N . LYS A 1 119 ? -7.243 -0.418 -16.064 1.00 96.88 119 LYS A N 1
ATOM 950 C CA . LYS A 1 119 ? -7.294 -0.085 -17.498 1.00 96.88 119 LYS A CA 1
ATOM 951 C C . LYS A 1 119 ? -7.648 1.380 -17.741 1.00 96.88 119 LYS A C 1
ATOM 953 O O . LYS A 1 119 ? -7.000 2.012 -18.565 1.00 96.88 119 LYS A O 1
ATOM 958 N N . GLU A 1 120 ? -8.632 1.912 -17.021 1.00 97.06 120 GLU A N 1
ATOM 959 C CA . GLU A 1 120 ? -9.055 3.319 -17.117 1.00 97.06 120 GLU A CA 1
ATOM 960 C C . GLU A 1 120 ? -7.901 4.283 -16.814 1.00 97.06 120 GLU A C 1
ATOM 962 O O . GLU A 1 120 ? -7.734 5.289 -17.494 1.00 97.06 120 GLU A O 1
ATOM 967 N N . ASN A 1 121 ? -7.049 3.928 -15.850 1.00 96.44 121 ASN A N 1
ATOM 968 C CA . ASN A 1 121 ? -5.874 4.714 -15.478 1.00 96.44 121 ASN A CA 1
ATOM 969 C C . ASN A 1 121 ? -4.612 4.356 -16.290 1.00 96.44 121 ASN A C 1
ATOM 971 O O . ASN A 1 121 ? -3.530 4.844 -15.976 1.00 96.44 121 ASN A O 1
ATOM 975 N N . SER A 1 122 ? -4.720 3.503 -17.318 1.00 97.06 122 SER A N 1
ATOM 976 C CA . SER A 1 122 ? -3.589 3.030 -18.139 1.00 97.06 122 SER A CA 1
ATOM 977 C C . SER A 1 122 ? -2.450 2.368 -17.342 1.00 97.06 122 SER A C 1
ATOM 979 O O . SER A 1 122 ? -1.282 2.428 -17.725 1.00 97.06 122 SER A O 1
ATOM 981 N N . ILE A 1 123 ? -2.787 1.692 -16.241 1.00 97.25 123 ILE A N 1
ATOM 982 C CA . ILE A 1 123 ? -1.830 1.050 -15.334 1.00 97.25 123 ILE A CA 1
ATOM 983 C C . ILE A 1 123 ? -1.633 -0.413 -15.732 1.00 97.25 123 ILE A C 1
ATOM 985 O O . ILE A 1 123 ? -2.583 -1.193 -15.833 1.00 97.25 123 ILE A O 1
ATOM 989 N N . THR A 1 124 ? -0.375 -0.837 -15.868 1.00 95.94 124 THR A N 1
ATOM 990 C CA . THR A 1 124 ? -0.057 -2.257 -16.061 1.00 95.94 124 THR A CA 1
ATOM 991 C C . THR A 1 124 ? -0.089 -2.993 -14.722 1.00 95.94 124 THR A C 1
ATOM 993 O O . THR A 1 124 ? 0.817 -2.851 -13.896 1.00 95.94 124 THR A O 1
ATOM 996 N N . HIS A 1 125 ? -1.121 -3.813 -14.505 1.00 94.81 125 HIS A N 1
ATOM 997 C CA . HIS A 1 125 ? -1.259 -4.616 -13.287 1.00 94.81 125 HIS A CA 1
ATOM 998 C C . HIS A 1 125 ? -0.488 -5.938 -13.370 1.00 94.81 125 HIS A C 1
ATOM 1000 O O . HIS A 1 125 ? -0.739 -6.782 -14.231 1.00 94.81 125 HIS A O 1
ATOM 1006 N N . ILE A 1 126 ? 0.433 -6.142 -12.430 1.00 90.62 126 ILE A N 1
ATOM 1007 C CA . ILE A 1 126 ? 1.290 -7.321 -12.333 1.00 90.62 126 ILE A CA 1
ATOM 1008 C C . ILE A 1 126 ? 0.933 -8.094 -11.068 1.00 90.62 126 ILE A C 1
ATOM 1010 O O . ILE A 1 126 ? 1.093 -7.619 -9.948 1.00 90.62 126 ILE A O 1
ATOM 1014 N N . LYS A 1 127 ? 0.489 -9.336 -11.244 1.00 87.94 127 LYS A N 1
ATOM 1015 C CA . LYS A 1 127 ? 0.123 -10.219 -10.133 1.00 87.94 127 LYS A CA 1
ATOM 1016 C C . LYS A 1 127 ? 1.279 -11.143 -9.802 1.00 87.94 127 LYS A C 1
ATOM 1018 O O . LYS A 1 127 ? 1.627 -12.020 -10.598 1.00 87.94 127 LYS A O 1
ATOM 1023 N N . THR A 1 128 ? 1.838 -10.984 -8.612 1.00 76.88 128 THR A N 1
ATOM 1024 C CA . THR A 1 128 ? 2.910 -11.853 -8.121 1.00 76.88 128 THR A CA 1
ATOM 1025 C C . THR A 1 128 ? 2.420 -13.294 -7.988 1.00 76.88 128 THR A C 1
ATOM 1027 O O . THR A 1 128 ? 1.252 -13.559 -7.679 1.00 76.88 128 THR A O 1
ATOM 1030 N N . ALA A 1 129 ? 3.287 -14.250 -8.329 1.00 59.94 129 ALA A N 1
ATOM 1031 C CA . ALA A 1 129 ? 2.981 -15.670 -8.200 1.00 59.94 129 ALA A CA 1
ATOM 1032 C C . ALA A 1 129 ? 2.779 -16.016 -6.719 1.00 59.94 129 ALA A C 1
ATOM 1034 O O . ALA A 1 129 ? 3.609 -15.680 -5.872 1.00 59.94 129 ALA A O 1
ATOM 1035 N N . THR A 1 130 ? 1.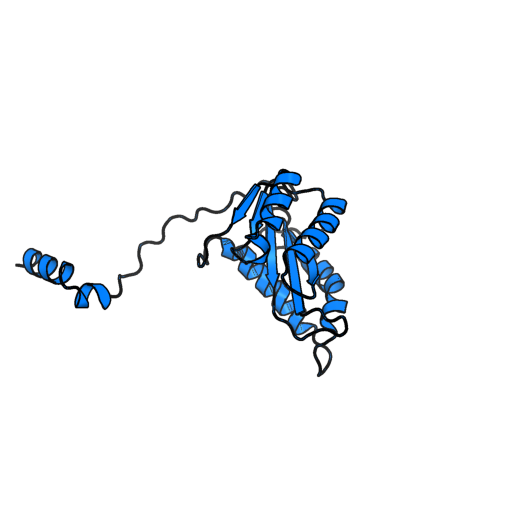669 -16.685 -6.411 1.00 48.12 130 THR A N 1
ATOM 1036 C CA . THR A 1 130 ? 1.396 -17.228 -5.081 1.00 48.12 130 THR A CA 1
ATOM 1037 C C . THR A 1 130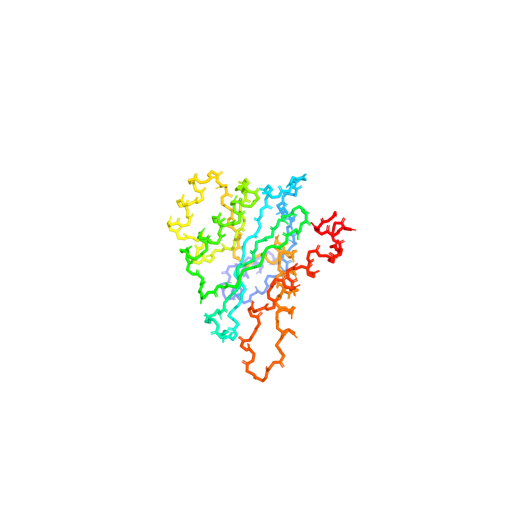 ? 2.547 -18.154 -4.673 1.00 48.12 130 THR A C 1
ATOM 1039 O O . THR A 1 130 ? 2.963 -19.003 -5.456 1.00 48.12 130 THR A O 1
ATOM 1042 N N . ALA A 1 131 ? 3.069 -17.979 -3.455 1.00 40.78 131 ALA A N 1
ATOM 1043 C CA . ALA A 1 131 ? 4.125 -18.813 -2.870 1.00 40.78 131 ALA A CA 1
ATOM 1044 C C . ALA A 1 131 ? 5.515 -18.769 -3.555 1.00 40.78 131 ALA A C 1
ATOM 1046 O O . ALA A 1 131 ? 6.201 -19.787 -3.634 1.00 40.78 131 ALA A O 1
ATOM 1047 N N . MET A 1 132 ? 5.993 -17.587 -3.969 1.00 43.47 132 MET A N 1
ATOM 1048 C CA . MET A 1 132 ? 7.419 -17.370 -4.285 1.00 43.47 132 MET A CA 1
ATOM 1049 C C . MET A 1 132 ? 8.086 -16.392 -3.297 1.00 43.47 132 MET A C 1
ATOM 1051 O O . MET A 1 132 ? 8.184 -15.197 -3.583 1.00 43.47 132 MET A O 1
ATOM 1055 N N . PRO A 1 133 ? 8.608 -16.884 -2.151 1.00 40.50 133 PRO A N 1
ATOM 1056 C CA . PRO A 1 133 ? 9.268 -16.062 -1.128 1.00 40.50 133 PRO A CA 1
ATOM 1057 C C . PRO A 1 133 ? 10.438 -15.217 -1.652 1.00 40.50 133 PRO A C 1
ATOM 1059 O O . PRO A 1 133 ? 10.783 -14.198 -1.058 1.00 40.50 133 PRO A O 1
ATOM 1062 N N . ARG A 1 134 ? 11.062 -15.637 -2.762 1.00 46.03 134 ARG A N 1
ATOM 1063 C CA . ARG A 1 134 ? 12.288 -15.023 -3.282 1.00 46.03 134 ARG A CA 1
ATOM 1064 C C . ARG A 1 134 ? 12.060 -13.771 -4.133 1.00 46.03 134 ARG A C 1
ATOM 1066 O O . ARG A 1 134 ? 12.858 -12.850 -4.031 1.00 46.03 134 ARG A O 1
ATOM 1073 N N . ALA A 1 135 ? 10.974 -13.701 -4.910 1.00 43.75 135 ALA A N 1
ATOM 1074 C CA . ALA A 1 135 ? 10.694 -12.544 -5.776 1.00 43.75 135 ALA A CA 1
ATOM 1075 C C . ALA A 1 135 ? 10.201 -11.318 -4.980 1.00 43.75 135 ALA A C 1
ATOM 1077 O O . ALA A 1 135 ? 10.502 -10.182 -5.331 1.00 43.75 135 ALA A O 1
ATOM 1078 N N . ASN A 1 136 ? 9.506 -11.557 -3.861 1.00 56.69 136 ASN A N 1
ATOM 1079 C CA . ASN A 1 136 ? 8.912 -10.512 -3.022 1.00 56.69 136 ASN A CA 1
ATOM 1080 C C . ASN A 1 136 ? 9.617 -10.332 -1.668 1.00 56.69 136 ASN A C 1
ATOM 1082 O O . ASN A 1 136 ? 9.079 -9.660 -0.792 1.00 56.69 136 ASN A O 1
ATOM 1086 N N . GLY A 1 137 ? 10.810 -10.901 -1.457 1.00 61.16 137 GLY A N 1
ATOM 1087 C CA . GLY A 1 137 ? 11.469 -10.896 -0.142 1.00 61.16 137 GLY A CA 1
ATOM 1088 C C . GLY A 1 137 ? 11.669 -9.494 0.457 1.00 61.16 137 GLY A C 1
ATOM 1089 O O . GLY A 1 137 ? 11.529 -9.311 1.667 1.00 61.16 137 GLY A O 1
ATOM 1090 N N . GLN A 1 138 ? 11.923 -8.483 -0.384 1.00 67.75 138 GLN A N 1
ATOM 1091 C CA . GLN A 1 138 ? 12.012 -7.085 0.061 1.00 67.75 138 GLN A CA 1
ATOM 1092 C C . GLN A 1 138 ? 10.665 -6.546 0.551 1.00 67.75 138 GLN A C 1
ATOM 1094 O O . GLN A 1 138 ? 10.605 -5.967 1.633 1.00 67.75 138 GLN A O 1
ATOM 1099 N N . VAL A 1 139 ? 9.594 -6.769 -0.215 1.00 72.00 139 VAL A N 1
ATOM 1100 C CA . VAL A 1 139 ? 8.234 -6.340 0.142 1.00 72.00 139 VAL A CA 1
ATOM 1101 C C . VAL A 1 139 ? 7.766 -7.072 1.399 1.00 72.00 139 VAL A C 1
ATOM 1103 O O . VAL A 1 139 ? 7.297 -6.435 2.329 1.00 72.00 139 VAL A O 1
ATOM 1106 N N . ALA A 1 140 ? 8.004 -8.382 1.501 1.00 75.00 140 ALA A N 1
ATOM 1107 C CA . ALA A 1 140 ? 7.651 -9.173 2.679 1.00 75.00 140 ALA A CA 1
ATOM 1108 C C . ALA A 1 140 ? 8.362 -8.680 3.950 1.00 75.00 140 ALA A C 1
ATOM 1110 O O . ALA A 1 140 ? 7.743 -8.552 5.007 1.00 75.00 140 ALA A O 1
ATOM 1111 N N . ARG A 1 141 ? 9.662 -8.360 3.860 1.00 80.62 141 ARG A N 1
ATOM 1112 C CA . ARG A 1 141 ? 10.409 -7.787 4.988 1.00 80.62 141 ARG A CA 1
ATOM 1113 C C . ARG A 1 141 ? 9.875 -6.408 5.370 1.00 80.62 141 ARG A C 1
ATOM 1115 O O . ARG A 1 141 ? 9.744 -6.128 6.556 1.00 80.62 141 ARG A O 1
ATOM 1122 N N . HIS A 1 142 ? 9.568 -5.573 4.382 1.00 83.06 142 HIS A N 1
ATOM 1123 C CA . HIS A 1 142 ? 9.012 -4.240 4.600 1.00 83.06 142 HIS A CA 1
ATOM 1124 C C . HIS A 1 142 ? 7.634 -4.297 5.268 1.00 83.06 142 HIS A C 1
ATOM 1126 O O . HIS A 1 142 ? 7.412 -3.663 6.296 1.00 83.06 142 HIS A O 1
ATOM 1132 N N . ASN A 1 143 ? 6.753 -5.160 4.765 1.00 86.69 143 ASN A N 1
ATOM 1133 C CA . ASN A 1 143 ? 5.424 -5.411 5.318 1.00 86.69 143 ASN A CA 1
ATOM 1134 C C . ASN A 1 143 ? 5.499 -5.962 6.744 1.00 86.69 143 ASN A C 1
ATOM 1136 O O . ASN A 1 143 ? 4.711 -5.562 7.602 1.00 86.69 143 ASN A O 1
ATOM 1140 N N . LYS A 1 144 ? 6.491 -6.813 7.041 1.00 87.12 144 LYS A N 1
ATOM 1141 C CA . LYS A 1 144 ? 6.770 -7.259 8.410 1.00 87.12 144 LYS A CA 1
ATOM 1142 C C . LYS A 1 144 ? 7.161 -6.090 9.315 1.00 87.12 144 LYS A C 1
ATOM 1144 O O . LYS A 1 144 ? 6.609 -5.986 10.402 1.00 87.12 144 LYS A O 1
ATOM 1149 N N . THR A 1 145 ? 8.047 -5.196 8.871 1.00 88.94 145 THR A N 1
ATOM 1150 C CA . THR A 1 145 ? 8.415 -3.989 9.633 1.00 88.94 145 THR A CA 1
ATOM 1151 C C . THR A 1 145 ? 7.197 -3.110 9.923 1.00 88.94 145 THR A C 1
ATOM 1153 O O . THR A 1 145 ? 7.009 -2.701 11.067 1.00 88.94 145 THR A O 1
ATOM 1156 N N . ILE A 1 146 ? 6.342 -2.867 8.922 1.00 89.00 146 ILE A N 1
ATOM 1157 C CA . ILE A 1 146 ? 5.099 -2.095 9.086 1.00 89.00 146 ILE A CA 1
ATOM 1158 C C . ILE A 1 146 ? 4.176 -2.772 10.103 1.00 89.00 146 ILE A C 1
ATOM 1160 O O . ILE A 1 146 ? 3.708 -2.128 11.039 1.00 89.00 146 ILE A O 1
ATOM 1164 N N . THR A 1 147 ? 3.950 -4.078 9.950 1.00 90.25 147 THR A N 1
ATOM 1165 C CA . THR A 1 147 ? 3.098 -4.861 10.855 1.00 90.25 147 THR A CA 1
ATOM 1166 C C . THR A 1 147 ? 3.625 -4.785 12.284 1.00 90.25 147 THR A C 1
ATOM 1168 O O . THR A 1 147 ? 2.864 -4.458 13.190 1.00 90.25 147 THR A O 1
ATOM 1171 N N . THR A 1 148 ? 4.930 -4.996 12.491 1.00 89.44 148 THR A N 1
ATOM 1172 C CA . THR A 1 148 ? 5.563 -4.876 13.809 1.00 89.44 148 THR A CA 1
ATOM 1173 C C . THR A 1 148 ? 5.365 -3.480 14.397 1.00 89.44 148 THR A C 1
ATOM 1175 O O . THR A 1 148 ? 4.951 -3.386 15.548 1.00 89.44 148 THR A O 1
ATOM 1178 N N . ALA A 1 149 ? 5.587 -2.413 13.622 1.00 88.62 149 ALA A N 1
ATOM 1179 C CA . ALA A 1 149 ? 5.416 -1.033 14.085 1.00 88.62 149 ALA A CA 1
ATOM 1180 C C . ALA A 1 149 ? 3.965 -0.706 14.482 1.00 88.62 149 ALA A C 1
ATOM 1182 O O . ALA A 1 149 ? 3.731 0.010 15.453 1.00 88.62 149 ALA A O 1
ATOM 1183 N N . ILE A 1 150 ? 2.981 -1.253 13.761 1.00 88.25 150 ILE A N 1
ATOM 1184 C CA . ILE A 1 150 ? 1.564 -1.124 14.122 1.00 88.25 150 ILE A CA 1
ATOM 1185 C C . ILE A 1 150 ? 1.277 -1.906 15.405 1.00 88.25 150 ILE A C 1
ATOM 1187 O O . ILE A 1 150 ? 0.705 -1.345 16.335 1.00 88.25 150 ILE A O 1
ATOM 1191 N N . THR A 1 151 ? 1.709 -3.166 15.494 1.00 86.44 151 THR A N 1
ATOM 1192 C CA . THR A 1 151 ? 1.452 -4.012 16.673 1.00 86.44 151 THR A CA 1
ATOM 1193 C C . THR A 1 151 ? 2.134 -3.502 17.942 1.00 86.44 151 THR A C 1
ATOM 1195 O O . THR A 1 151 ? 1.556 -3.576 19.018 1.00 86.44 151 THR A O 1
ATOM 1198 N N . SER A 1 152 ? 3.330 -2.914 17.837 1.00 84.88 152 SER A N 1
ATOM 1199 C CA . SER A 1 152 ? 4.022 -2.309 18.981 1.00 84.88 152 SER A CA 1
ATOM 1200 C C . SER A 1 152 ? 3.390 -0.991 19.433 1.00 84.88 152 SER A C 1
ATOM 1202 O O . SER A 1 152 ? 3.654 -0.531 20.542 1.00 84.88 152 SER A O 1
ATOM 1204 N N . SER A 1 153 ? 2.543 -0.377 18.601 1.00 78.06 153 SER A N 1
ATOM 1205 C CA . SER A 1 153 ? 1.826 0.853 18.946 1.00 78.06 153 SER A CA 1
ATOM 1206 C C . SER A 1 153 ? 0.576 0.622 19.802 1.00 78.06 153 SER A C 1
ATOM 1208 O O . SER A 1 153 ? -0.056 1.599 20.205 1.00 78.06 153 SER A O 1
ATOM 1210 N N . TYR A 1 154 ? 0.226 -0.635 20.103 1.00 79.62 154 TYR A N 1
ATOM 1211 C CA . TYR A 1 154 ? -0.898 -0.992 20.971 1.00 79.62 154 TYR A CA 1
ATOM 1212 C C . TYR A 1 154 ? -0.601 -0.523 22.402 1.00 79.62 154 TYR A C 1
ATOM 1214 O O . TYR A 1 154 ? 0.084 -1.195 23.165 1.00 79.62 154 TYR A O 1
ATOM 1222 N N . LYS A 1 155 ? -1.066 0.682 22.754 1.00 63.69 155 LYS A N 1
ATOM 1223 C CA . LYS A 1 155 ? -0.816 1.298 24.069 1.00 63.69 155 LYS A CA 1
ATOM 1224 C C . LYS A 1 155 ? -1.899 0.997 25.108 1.00 63.69 155 LYS A C 1
ATOM 1226 O O . LYS A 1 155 ? -1.709 1.325 26.274 1.00 63.69 155 LYS A O 1
ATOM 1231 N N . ARG A 1 156 ? -3.033 0.423 24.702 1.00 59.25 156 ARG A N 1
ATOM 1232 C CA . ARG A 1 156 ? -4.177 0.117 25.573 1.00 59.25 156 ARG A CA 1
ATOM 1233 C C . ARG A 1 156 ? -4.385 -1.388 25.687 1.00 59.25 156 ARG A C 1
ATOM 1235 O O . ARG A 1 156 ? -4.130 -2.104 24.723 1.00 59.25 156 ARG A O 1
ATOM 1242 N N . GLU A 1 157 ? -4.939 -1.838 26.813 1.00 57.94 157 GLU A N 1
ATOM 1243 C CA . GLU A 1 157 ? -5.362 -3.234 27.021 1.00 57.94 157 GLU A CA 1
ATOM 1244 C C . GLU A 1 157 ? -6.345 -3.735 25.942 1.00 57.94 157 GLU A C 1
ATOM 1246 O O . GLU A 1 157 ? -6.444 -4.937 25.716 1.00 57.94 157 GLU A O 1
ATOM 1251 N N . ASP A 1 158 ? -7.040 -2.834 25.233 1.00 65.19 158 ASP A N 1
ATOM 1252 C CA . ASP A 1 158 ? -8.008 -3.177 24.187 1.00 65.19 158 ASP A CA 1
ATOM 1253 C C . ASP A 1 158 ? -7.443 -3.163 22.750 1.00 65.19 158 ASP A C 1
ATOM 1255 O O . ASP A 1 158 ? -8.085 -3.700 21.844 1.00 65.19 158 ASP A O 1
ATOM 1259 N N . GLY A 1 159 ? -6.261 -2.571 22.516 1.00 69.75 159 GLY A N 1
ATOM 1260 C CA . GLY A 1 159 ? -5.607 -2.516 21.202 1.00 69.75 159 GLY A CA 1
ATOM 1261 C C . GLY A 1 159 ? -6.424 -1.829 20.098 1.00 69.75 159 GLY A C 1
ATOM 1262 O O . GLY A 1 159 ? -6.237 -2.147 18.926 1.00 69.75 159 GLY A O 1
ATOM 1263 N N . ARG A 1 160 ? -7.357 -0.922 20.431 1.00 82.06 160 ARG A N 1
ATOM 1264 C CA . ARG A 1 160 ? -8.330 -0.355 19.465 1.00 82.06 160 ARG A CA 1
ATOM 1265 C C . ARG A 1 160 ? -7.942 0.993 18.851 1.00 82.06 160 ARG A C 1
ATOM 1267 O O . ARG A 1 160 ? -8.690 1.510 18.021 1.00 82.06 160 ARG A O 1
ATOM 1274 N N . ASP A 1 161 ? -6.813 1.581 19.236 1.00 86.62 161 ASP A N 1
ATOM 1275 C CA . ASP A 1 161 ? -6.389 2.930 18.824 1.00 86.62 161 ASP A CA 1
ATOM 1276 C C . ASP A 1 161 ? -5.255 2.952 17.784 1.00 86.62 161 ASP A C 1
ATOM 1278 O O . ASP A 1 161 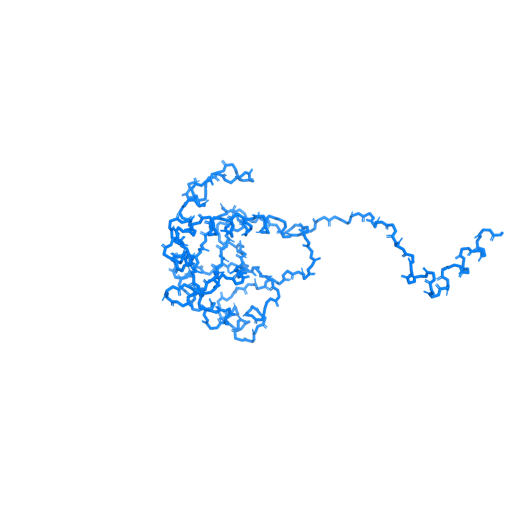? -4.765 4.023 17.414 1.00 86.62 161 ASP A O 1
ATOM 1282 N N . TRP A 1 162 ? -4.849 1.783 17.280 1.00 89.06 162 TRP A N 1
ATOM 1283 C CA . TRP A 1 162 ? -3.730 1.647 16.342 1.00 89.06 162 TRP A CA 1
ATOM 1284 C C . TRP A 1 162 ? -3.913 2.456 15.052 1.00 89.06 162 TRP A C 1
ATOM 1286 O O . TRP A 1 162 ? -2.943 2.961 14.488 1.00 89.06 162 TRP A O 1
ATOM 1296 N N . ASP A 1 163 ? -5.153 2.637 14.593 1.00 90.00 163 ASP A N 1
ATOM 1297 C CA . ASP A 1 163 ? -5.456 3.358 13.356 1.00 90.00 163 ASP A CA 1
ATOM 1298 C C . ASP A 1 163 ? -5.150 4.863 13.450 1.00 90.00 163 ASP A C 1
ATOM 1300 O O . ASP A 1 163 ? -4.787 5.489 12.455 1.00 90.00 163 ASP A O 1
ATOM 1304 N N . VAL A 1 164 ? -5.205 5.442 14.653 1.00 90.38 164 VAL A N 1
ATOM 1305 C CA . VAL A 1 164 ? -4.802 6.832 14.924 1.00 90.38 164 VAL A CA 1
ATOM 1306 C C . VAL A 1 164 ? -3.287 7.007 14.779 1.00 90.38 164 VAL A C 1
ATOM 1308 O O . VAL A 1 164 ? -2.809 8.102 14.482 1.00 90.38 164 VAL A O 1
ATOM 1311 N N . LYS A 1 165 ? -2.509 5.935 14.966 1.00 89.81 165 LYS A N 1
ATOM 1312 C CA . LYS A 1 165 ? -1.040 5.962 14.916 1.00 89.81 165 LYS A CA 1
ATOM 1313 C C . LYS A 1 165 ? -0.472 5.721 13.520 1.00 89.81 165 LYS A C 1
ATOM 1315 O O . LYS A 1 165 ? 0.731 5.881 13.335 1.00 89.81 165 LYS A O 1
ATOM 1320 N N . ILE A 1 166 ? -1.313 5.429 12.528 1.00 92.62 166 ILE A N 1
ATOM 1321 C CA . ILE A 1 166 ? -0.871 5.103 11.167 1.00 92.62 166 ILE A CA 1
ATOM 1322 C C . ILE A 1 166 ? -0.059 6.227 10.523 1.00 92.62 166 ILE A C 1
ATOM 1324 O O . ILE A 1 166 ? 1.010 5.956 9.984 1.00 92.62 166 ILE A O 1
ATOM 1328 N N . LYS A 1 167 ? -0.500 7.488 10.609 1.00 93.00 167 LYS A N 1
ATOM 1329 C CA . LYS A 1 167 ? 0.248 8.608 10.006 1.00 93.00 167 LYS A CA 1
ATOM 1330 C C . LYS A 1 167 ? 1.598 8.866 10.701 1.00 93.00 167 LYS A C 1
ATOM 1332 O O . LYS A 1 167 ? 2.595 8.962 9.988 1.00 93.00 167 LYS A O 1
ATOM 1337 N N . PRO A 1 168 ? 1.692 8.878 12.048 1.00 92.31 168 PRO A N 1
ATOM 1338 C CA . PRO A 1 168 ? 2.986 8.876 12.736 1.00 92.31 168 PRO A CA 1
ATOM 1339 C C . PRO A 1 168 ? 3.907 7.710 12.343 1.00 92.31 168 PRO A C 1
ATOM 1341 O O . PRO A 1 168 ? 5.096 7.921 12.120 1.00 92.31 168 PRO A O 1
ATOM 1344 N N . ILE A 1 169 ? 3.370 6.489 12.218 1.00 92.00 169 ILE A N 1
ATOM 1345 C CA . ILE A 1 169 ? 4.144 5.307 11.805 1.00 92.00 169 ILE A CA 1
ATOM 1346 C C . ILE A 1 169 ? 4.650 5.467 10.368 1.00 92.00 169 ILE A C 1
ATOM 1348 O O . ILE A 1 169 ? 5.824 5.222 10.107 1.00 92.00 169 ILE A O 1
ATOM 1352 N N . GLN A 1 170 ? 3.796 5.916 9.445 1.00 94.25 170 GLN A N 1
ATOM 1353 C CA . GLN A 1 170 ? 4.173 6.187 8.058 1.00 94.25 170 GLN A CA 1
ATOM 1354 C C . GLN A 1 170 ? 5.324 7.197 7.984 1.00 94.25 170 GLN A C 1
ATOM 1356 O O . GLN A 1 170 ? 6.313 6.951 7.295 1.00 94.25 170 GLN A O 1
ATOM 1361 N N . TYR A 1 171 ? 5.216 8.304 8.724 1.00 92.94 171 TYR A N 1
ATOM 1362 C CA . TYR A 1 171 ? 6.265 9.318 8.789 1.00 92.94 171 TYR A CA 1
ATOM 1363 C C . TYR A 1 171 ? 7.589 8.736 9.298 1.00 92.94 171 TYR A C 1
ATOM 1365 O O . TYR A 1 171 ? 8.636 8.949 8.683 1.00 92.94 171 TYR A O 1
ATOM 1373 N N . ALA A 1 172 ? 7.545 7.947 10.376 1.00 91.56 172 ALA A N 1
ATOM 1374 C CA . ALA A 1 172 ? 8.734 7.304 10.926 1.00 91.56 172 ALA A CA 1
ATOM 1375 C C . ALA A 1 172 ? 9.376 6.344 9.913 1.00 91.56 172 ALA A C 1
ATOM 1377 O O . ALA A 1 172 ? 10.581 6.402 9.697 1.00 91.56 172 ALA A O 1
ATOM 1378 N N . ILE A 1 173 ? 8.578 5.511 9.239 1.00 90.06 173 ILE A N 1
ATOM 1379 C CA . ILE A 1 173 ? 9.067 4.553 8.236 1.00 90.06 173 ILE A CA 1
ATOM 1380 C C . ILE A 1 173 ? 9.740 5.265 7.061 1.00 90.06 173 ILE A C 1
ATOM 1382 O O . ILE A 1 173 ? 10.818 4.848 6.643 1.00 90.06 173 ILE A O 1
ATOM 1386 N N . ASN A 1 174 ? 9.154 6.353 6.560 1.00 92.38 174 ASN A N 1
ATOM 1387 C CA . ASN A 1 174 ? 9.726 7.103 5.438 1.00 92.38 174 ASN A CA 1
ATOM 1388 C C . ASN A 1 174 ? 10.949 7.952 5.832 1.00 92.38 174 ASN A C 1
ATOM 1390 O O . ASN A 1 174 ? 11.725 8.344 4.960 1.00 92.38 174 ASN A O 1
ATOM 1394 N N . SER A 1 175 ? 11.138 8.216 7.128 1.00 88.25 175 SER A N 1
ATOM 1395 C CA . SER A 1 175 ? 12.277 8.974 7.668 1.00 88.25 175 SER A CA 1
ATOM 1396 C C . SER A 1 175 ? 13.459 8.095 8.091 1.00 88.25 175 SER A C 1
ATOM 1398 O O . SER A 1 175 ? 14.513 8.620 8.438 1.00 88.25 175 SER A O 1
ATOM 1400 N N . ILE A 1 176 ? 13.315 6.767 8.081 1.00 83.19 176 ILE A N 1
ATOM 1401 C CA . ILE A 1 176 ? 14.408 5.841 8.397 1.00 83.19 176 ILE A CA 1
ATOM 1402 C C . ILE A 1 176 ? 15.197 5.544 7.113 1.00 83.19 176 ILE A C 1
ATOM 1404 O O . ILE A 1 176 ? 14.588 5.169 6.106 1.00 83.19 176 ILE A O 1
ATOM 1408 N N . PRO A 1 177 ? 16.541 5.653 7.120 1.00 78.88 177 PRO A N 1
ATOM 1409 C CA . PRO A 1 177 ? 17.355 5.265 5.976 1.00 78.88 177 PRO A CA 1
ATOM 1410 C C . PRO A 1 177 ? 17.098 3.807 5.601 1.00 78.88 177 PRO A C 1
ATOM 1412 O O . PRO A 1 177 ? 17.256 2.891 6.416 1.00 78.88 177 PRO A O 1
ATOM 1415 N N . ASN A 1 178 ? 16.698 3.563 4.356 1.00 73.94 178 ASN A N 1
ATOM 1416 C CA . ASN A 1 178 ? 16.471 2.205 3.901 1.00 73.94 178 ASN A CA 1
ATOM 1417 C C . ASN A 1 178 ? 17.819 1.550 3.586 1.00 73.94 178 ASN A C 1
ATOM 1419 O O . ASN A 1 178 ? 18.584 2.033 2.756 1.00 73.94 178 ASN A O 1
ATOM 1423 N N . ARG A 1 179 ? 18.100 0.397 4.203 1.00 69.00 179 ARG A N 1
ATOM 1424 C CA . ARG A 1 179 ? 19.374 -0.326 4.034 1.00 69.00 179 ARG A CA 1
ATOM 1425 C C . ARG A 1 179 ? 19.709 -0.660 2.572 1.00 69.00 179 ARG A C 1
ATOM 1427 O O . ARG A 1 179 ? 20.874 -0.867 2.260 1.00 69.00 179 ARG A O 1
ATOM 1434 N N . THR A 1 180 ? 18.712 -0.758 1.691 1.00 65.88 180 THR A N 1
ATOM 1435 C CA . THR A 1 180 ? 18.921 -1.052 0.266 1.00 65.88 180 THR A CA 1
ATOM 1436 C C . THR A 1 180 ? 19.246 0.188 -0.567 1.00 65.88 180 THR A C 1
ATOM 1438 O O . THR A 1 180 ? 19.944 0.049 -1.563 1.00 65.88 180 THR A O 1
ATOM 1441 N N . THR A 1 181 ? 18.732 1.370 -0.219 1.00 62.72 181 THR A N 1
ATOM 1442 C CA . THR A 1 181 ? 19.006 2.619 -0.961 1.00 62.72 181 THR A CA 1
ATOM 1443 C C . THR A 1 181 ? 20.098 3.463 -0.306 1.00 62.72 181 THR A C 1
ATOM 1445 O O . THR A 1 181 ? 20.689 4.300 -0.972 1.00 62.72 181 THR A O 1
ATOM 1448 N N . GLY A 1 182 ? 20.368 3.264 0.988 1.00 71.62 182 GLY A N 1
ATOM 1449 C CA . GLY A 1 182 ? 21.252 4.123 1.781 1.00 71.62 182 GLY A CA 1
ATOM 1450 C C . GLY A 1 182 ? 20.652 5.496 2.102 1.00 71.62 182 GLY A C 1
ATOM 1451 O O . GLY A 1 182 ? 21.299 6.293 2.772 1.00 71.62 182 GLY A O 1
ATOM 1452 N N . GLN A 1 183 ? 19.420 5.761 1.658 1.00 72.50 183 GLN A N 1
ATOM 1453 C CA . GLN A 1 183 ? 18.733 7.046 1.765 1.00 72.50 183 GLN A CA 1
ATOM 1454 C C . GLN A 1 183 ? 17.381 6.878 2.459 1.00 72.50 183 GLN A C 1
ATOM 1456 O O . GLN A 1 183 ? 16.794 5.790 2.486 1.00 72.50 183 GLN A O 1
ATOM 1461 N N . THR A 1 184 ? 16.895 7.963 3.045 1.00 71.81 184 THR A N 1
ATOM 1462 C CA . THR A 1 184 ? 15.522 8.079 3.543 1.00 71.81 184 THR A CA 1
ATOM 1463 C C . THR A 1 184 ? 14.559 8.250 2.377 1.00 71.81 184 THR A C 1
ATOM 1465 O O . THR A 1 184 ? 14.910 8.872 1.389 1.00 71.81 184 THR A O 1
ATOM 1468 N N . ALA A 1 185 ? 13.326 7.759 2.479 1.00 74.69 185 ALA A N 1
ATOM 1469 C CA . ALA A 1 185 ? 12.366 7.925 1.384 1.00 74.69 185 ALA A CA 1
ATOM 1470 C C . ALA A 1 185 ? 11.860 9.373 1.227 1.00 74.69 185 ALA A C 1
ATOM 1472 O O . ALA A 1 185 ? 11.296 9.717 0.193 1.00 74.69 185 ALA A O 1
ATOM 1473 N N . HIS A 1 186 ? 12.013 10.199 2.267 1.00 71.19 186 HIS A N 1
ATOM 1474 C CA . HIS A 1 186 ? 11.624 11.610 2.261 1.00 71.19 186 HIS A CA 1
ATOM 1475 C C . HIS A 1 186 ? 12.631 12.555 1.586 1.00 71.19 186 HIS A C 1
ATOM 1477 O O . HIS A 1 186 ? 12.213 13.645 1.198 1.00 71.19 186 HIS A O 1
ATOM 1483 N N . TRP A 1 187 ? 13.909 12.168 1.486 1.00 51.62 187 TRP A N 1
ATOM 1484 C CA . TRP A 1 187 ? 15.023 13.051 1.113 1.00 51.62 187 TRP A CA 1
ATOM 1485 C C . TRP A 1 187 ? 15.948 12.389 0.100 1.00 51.62 187 TRP A C 1
ATOM 1487 O O . TRP A 1 187 ? 16.405 11.261 0.401 1.00 51.62 187 TRP A O 1
#

Solvent-accessible surface area (backbone atoms only — not comparable to full-atom values): 10712 Å² total; per-residue (Å²): 111,72,68,60,55,48,54,53,49,72,68,31,64,68,52,59,70,70,52,77,74,72,82,70,81,80,73,85,82,80,62,78,81,74,56,96,42,79,47,38,42,31,39,42,49,79,48,70,84,48,64,63,21,82,89,52,27,24,30,33,44,38,41,30,23,64,53,58,54,34,52,47,64,44,74,28,61,61,74,48,36,73,58,53,53,55,51,45,54,57,49,29,74,74,74,47,75,38,55,28,42,32,31,56,76,47,71,32,68,66,31,70,68,38,54,48,55,32,55,78,63,66,28,48,78,41,66,49,69,84,91,48,72,79,72,44,43,68,59,54,53,50,50,48,53,52,51,50,58,49,62,72,53,46,86,51,101,78,39,30,64,40,67,78,45,37,62,63,49,34,52,52,60,21,63,41,62,36,88,90,76,74,38,28,40,77,100

Secondary structure (DSSP, 8-state):
-HHHHHHHHHH-HHHHHH-----PPPPP--PPP--SSTTSEEEEEEE-PPPPPTT---EEEEEEETTT--EEEEEES---HHHHHHHHHHHHHHH---SEEEE-S-HHHHSHHHHHHHHHTT-EEEEPPTT-TTTSHHHHHHHHHHHHHHHHT--STT---GGGGHHHHHHHHHHSPPTTTSS-TT-

InterPro domains:
  IPR001584 Integrase, catalytic core [PF00665] (39-127)
  IPR001584 Integrase, catalytic core [PS50994] (34-187)
  IPR012337 Ribonuclease H-like superfamily [SSF53098] (34-184)
  IPR036397 Ribonuclease H superfamily [G3DSA:3.30.420.10] (28-187)

pLDDT: mean 83.8, std 13.74, range [40.5, 97.31]

Organism: Popillia japonica (NCBI:txid7064)

Radius of gyration: 21.21 Å; Cα contacts (8 Å, |Δi|>4): 258; chains: 1; bounding box: 36×67×45 Å

Nearest PDB structures (foldseek):
  5ejk-assembly1_E  TM=7.469E-01  e=3.071E-12  Rous sarcoma virus - Prague C
  7pel-assembly1_E  TM=7.698E-01  e=1.423E-10  Simian T-lymphotropic virus 1
  7usf-assembly1_A  TM=7.369E-01  e=9.097E-11  Mouse mammary tumor virus
  5ejk-assembly1_H  TM=6.590E-01  e=1.253E-11  Rous sarcoma virus - Prague C
  3jca-assembly1_E  TM=7.159E-01  e=2.373E-10  Mouse mammary tumor virus

Mean predicted aligned error: 10.16 Å